Protein 6WCD (pdb70)

Secondary structure (DSSP, 8-state):
-EEEEEE-S-TGGG-S-HHHHHHHH--SEEEEE-----GGG--HHHH--TT-EEEEE--SSSTT---EEEEE-GGG--SEEEESSSSTT-----------TTS-HHHHHHHHTTS-EEEEEEEEE-TTS-EEEEEEEEEE-----TT-THHHHHHHHHHHHHHHHHHHHHHTSSEEEEEEE-S---SGGGBPSP----GGG-HHHHHHHHHB-----SEEEHHHHH-TT-SS---EE-SSTTHHHHT-EE--EEEEEEHHHHHHHEEEEEE-TT--SSSB--EEEEE--EEE--SS--TTSGGG-GGGS-TTT-

GO terms:
  GO:0005634 nucleus (C, EXP)
  GO:0005694 chromosome (C, EXP)
  GO:0008311 double-stranded DNA 3'-5' DNA exonuclease activity (F, EXP)

Solvent-accessible surface area: 14191 Å² total; per-residue (Å²): 26,57,1,0,0,3,3,0,42,2,5,143,60,17,214,69,52,14,84,119,13,0,64,82,2,71,0,25,0,0,0,0,0,27,2,76,5,4,112,94,83,112,15,74,84,2,1,65,10,137,55,27,18,3,0,2,1,19,8,114,58,132,68,29,53,1,0,0,0,1,0,0,62,90,46,1,11,0,68,8,6,4,16,2,0,14,17,66,50,90,131,28,51,15,16,46,76,39,107,32,154,120,12,141,139,136,44,16,88,43,1,5,48,12,0,11,2,0,0,1,38,1,79,0,52,26,75,142,106,125,62,30,30,0,1,0,0,0,0,38,3,1,55,51,43,136,149,97,101,109,43,108,83,26,26,52,65,0,0,60,0,1,25,24,0,0,50,24,7,32,157,116,43,24,8,0,0,1,0,0,5,1,42,11,7,11,118,62,59,3,80,37,126,125,36,84,202,68,30,103,126,62,50,4,25,96,25,0,55,84,0,9,10,98,99,133,5,82,0,6,12,0,11,32,69,58,51,84,109,83,155,93,6,4,0,26,13,65,102,63,117,34,3,61,150,101,44,143,8,27,1,20,2,2,3,1,0,8,77,108,0,0,93,42,4,8,104,42,2,38,23,20,76,123,26,142,38,16,38,10,0,0,6,14,0,64,5,90,1,99,34,57,39,21,163,146,12,8,78,46,2,3,103,84,27,98,50,25,63,32,226,115,75,180

B-factor: mean 27.41, std 16.68, range [8.44, 121.8]

Foldseek 3Di:
DKEKAEAQLAQVLLVDQVQVVVVVVPGFKYKYKLNLAAVVVLCCSSADYPQWWKFKQHAPPDHSTIIMMMTGGQQWQFQAKDAAQAQPPGVRHQDLNADPVVDDPVLRCVLRRGRFWMKGKFWWQFPVRDIFIEIEIRGDAFDADVVDRVRVVSRLVNLVSVLRRQVRSVVVDGKYKYWYFNPDFADCQFADDDADCCNCVDSSNVSVVCCEDDCVHFKHQLQCVAVVRDHLQFFAFDPPDCCLVVSRGGHRTTIIMGPVQSVGWWDHKGWDSVDDRHRGGMIMTDTRIGTDHDPDRGCSTPCNDPSNVDDVVD

Sequence (314 aa):
MKIIVSWNINGIRATRVGLKETLDSSLDADIICLQETKVTRDLLDEPSAIVEGYNSYFSFSRVRSGYSGVATFCKSSSTTPQAAEEGLSGVFCTGSVGCCYGNTEQFLEEELQSSLDQEGRAVLTQHRILNCCEDKEETTLTVINVYCPRADPEKPERKTYKLRFYHLLQTRAEAILQNGGHVIILGDVNTSHRPLDHHCDPTDLTFEENPGRQWLNQFLGDPSGLFYDSFRYFHPTQKNAFTCWCSASGARQTNYGTTRIDYILGNRRELVESEFLDSVIIMPEVEGSDHCPVKAFMMKCQPIAANKCPPLCTKYLPEFAGRQQK

Radius of gyration: 18.47 Å; Cα contacts (8 Å, |Δi|>4): 789; chains: 1; bounding box: 48×47×55 Å

Structure (mmCIF, N/CA/C/O backbone):
data_6WCD
#
_entry.id   6WCD
#
_cell.length_a   56.383
_cell.length_b   73.149
_cell.length_c   98.877
_cell.angle_alpha   90.000
_cell.angle_beta   90.000
_cell.angle_gamma   90.000
#
_symmetry.space_group_name_H-M   'P 21 21 21'
#
loop_
_entity.id
_entity.type
_entity.pdbx_description
1 polymer 'DNA-(apurinic or apyrimidinic site) lyase'
2 non-polymer 'MAGNESIUM ION'
3 non-polymer '2-(N-MORPHOLINO)-ETHANESULFONIC ACID'
4 non-polymer 1,4-BUTANEDIOL
5 non-polymer 1,2-ETHANEDIOL
6 water water
#
loop_
_atom_site.group_PDB
_atom_site.id
_atom_site.type_symbol
_atom_site.label_atom_id
_atom_site.label_alt_id
_atom_site.label_comp_id
_atom_site.label_asym_id
_atom_site.label_entity_id
_atom_site.label_seq_id
_atom_site.pdbx_PDB_ins_code
_atom_site.Cartn_x
_atom_site.Cartn_y
_atom_site.Cartn_z
_atom_site.occupancy
_atom_site.B_iso_or_equiv
_atom_site.auth_seq_id
_atom_site.auth_comp_id
_atom_site.auth_asym_id
_atom_site.auth_atom_id
_atom_site.pdbx_PDB_model_num
ATOM 1 N N . MET A 1 1 ? 26.67100 7.80800 -21.52800 1.000 20.83671 1 MET A N 1
ATOM 2 C CA . MET A 1 1 ? 27.16300 6.37000 -21.31300 1.000 19.55498 1 MET A CA 1
ATOM 3 C C . MET A 1 1 ? 26.08300 5.61500 -20.58500 1.000 19.78921 1 MET A C 1
ATOM 4 O O . MET A 1 1 ? 25.47100 6.14200 -19.66700 1.000 19.28126 1 MET A O 1
ATOM 20 N N . LYS A 1 2 ? 25.81100 4.40500 -21.01100 1.000 13.22001 2 LYS A N 1
ATOM 21 C CA . LYS A 1 2 ? 24.79500 3.57900 -20.38300 1.000 12.16462 2 LYS A CA 1
ATOM 22 C C . LYS A 1 2 ? 25.33400 2.21300 -20.03400 1.000 13.13842 2 LYS A C 1
ATOM 23 O O . LYS A 1 2 ? 26.11300 1.62500 -20.79500 1.000 12.76995 2 LYS A O 1
ATOM 42 N N . ILE A 1 3 ? 24.91300 1.69300 -18.88100 1.000 10.68023 3 ILE A N 1
ATOM 43 C CA A ILE A 1 3 ? 25.36600 0.39000 -18.40500 0.530 9.71169 3 ILE A CA 1
ATOM 44 C CA B ILE A 1 3 ? 25.37600 0.40500 -18.36700 0.470 9.78802 3 ILE A CA 1
ATOM 45 C C . ILE A 1 3 ? 24.18500 -0.40500 -17.87500 1.000 10.63812 3 ILE A C 1
ATOM 46 O O . ILE A 1 3 ? 23.31000 0.11600 -17.18400 1.000 12.62520 3 ILE A O 1
ATOM 77 N N . VAL A 1 4 ? 24.13400 -1.67400 -18.25400 1.000 10.50915 4 VAL A N 1
ATOM 78 C CA . VAL A 1 4 ? 23.05700 -2.57200 -17.89800 1.000 11.17502 4 VAL A CA 1
ATOM 79 C C . VAL A 1 4 ? 23.63900 -3.73100 -17.11300 1.000 11.09607 4 VAL A C 1
ATOM 80 O O . VAL A 1 4 ? 24.74600 -4.20400 -17.41200 1.000 10.93289 4 VAL A O 1
ATOM 93 N N . SER A 1 5 ? 22.88500 -4.19600 -16.14700 1.000 9.91171 5 SER A N 1
ATOM 94 C CA . SER A 1 5 ? 23.17400 -5.43900 -15.41300 1.000 9.98014 5 SER A CA 1
ATOM 95 C C . SER A 1 5 ? 21.95000 -6.34200 -15.50200 1.000 10.73023 5 SER A C 1
ATOM 96 O O . SER A 1 5 ? 20.82200 -5.88200 -15.32700 1.000 11.69088 5 SER A O 1
ATOM 104 N N . TRP A 1 6 ? 22.16600 -7.63200 -15.74800 1.000 10.06700 6 TRP A N 1
ATOM 105 C CA . TRP A 1 6 ? 21.05400 -8.55900 -15.88500 1.000 8.52471 6 TRP A CA 1
ATOM 106 C C . TRP A 1 6 ? 21.45300 -9.97100 -15.52800 1.000 9.12741 6 TRP A C 1
ATOM 107 O O . TRP A 1 6 ? 22.35600 -10.54700 -16.15300 1.000 10.73550 6 TRP A O 1
ATOM 128 N N . ASN A 1 7 ? 20.76500 -10.56600 -14.54600 1.000 10.16964 7 ASN A N 1
ATOM 129 C CA . ASN A 1 7 ? 20.90900 -11.99300 -14.27400 1.000 9.71169 7 ASN A CA 1
ATOM 130 C C . ASN A 1 7 ? 19.99700 -12.66900 -15.27900 1.000 10.61180 7 ASN A C 1
ATOM 131 O O . ASN A 1 7 ? 18.75900 -12.59100 -15.19700 1.000 11.76194 7 ASN A O 1
ATOM 142 N N . ILE A 1 8 ? 20.61600 -13.25900 -16.30500 1.000 10.92236 8 ILE A N 1
ATOM 143 C CA . ILE A 1 8 ? 19.92000 -13.73600 -17.48600 1.000 9.76696 8 ILE A CA 1
ATOM 144 C C . ILE A 1 8 ? 19.47700 -15.18100 -17.36500 1.000 10.10121 8 ILE A C 1
ATOM 145 O O . ILE A 1 8 ? 18.75500 -15.68500 -18.23400 1.000 12.11987 8 ILE A O 1
ATOM 161 N N . ASN A 1 9 ? 19.83200 -15.85200 -16.26300 1.000 11.42242 9 ASN A N 1
ATOM 162 C CA . ASN A 1 9 ? 19.37700 -17.21900 -15.99400 1.000 10.99342 9 ASN A CA 1
ATOM 163 C C . ASN A 1 9 ? 19.68700 -18.16000 -17.15000 1.000 11.64613 9 ASN A C 1
ATOM 164 O O . ASN A 1 9 ? 18.88800 -19.03900 -17.49400 1.000 15.17550 9 ASN A O 1
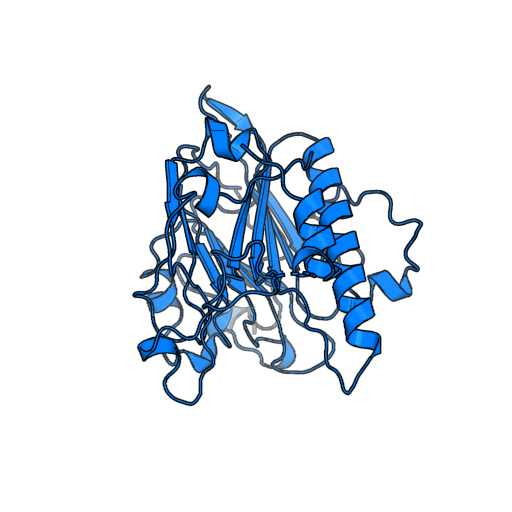ATOM 175 N N . GLY A 1 10 ? 20.88100 -17.97000 -17.71000 1.000 11.78562 10 GLY A N 1
ATOM 176 C CA . GLY A 1 10 ? 21.32600 -18.78400 -18.82400 1.000 13.32528 10 GLY A CA 1
ATOM 177 C C . GLY A 1 10 ? 21.18600 -18.00900 -20.15100 1.000 12.51992 10 GLY A C 1
ATOM 178 O O . GLY A 1 10 ? 20.06600 -17.73600 -20.59600 1.000 13.92272 10 GLY A O 1
ATOM 182 N N . ILE A 1 11 ? 22.29700 -17.69200 -20.80700 1.000 12.31200 11 ILE A N 1
ATOM 183 C CA . ILE A 1 11 ? 22.22900 -17.01000 -22.10300 1.000 11.28030 11 ILE A CA 1
ATOM 184 C C . ILE A 1 11 ? 21.40900 -17.79700 -23.10300 1.000 12.98050 11 ILE A C 1
ATOM 185 O O . ILE A 1 11 ? 20.51800 -17.26700 -23.77200 1.000 14.83862 11 ILE A O 1
ATOM 201 N N . ARG A 1 12 ? 21.70000 -19.07900 -23.25400 1.000 13.99641 12 ARG A N 1
ATOM 202 C CA . ARG A 1 12 ? 20.97400 -19.92900 -24.19800 1.000 15.22288 12 ARG A CA 1
ATOM 203 C C . ARG A 1 12 ? 19.49200 -20.04500 -23.84400 1.000 18.24166 12 ARG A C 1
ATOM 204 O O . ARG A 1 12 ? 18.64400 -20.11600 -24.74200 1.000 17.88109 12 ARG A O 1
ATOM 225 N N . ALA A 1 13 ? 19.16300 -20.07200 -22.54200 1.000 17.63633 13 ALA A N 1
ATOM 226 C CA . ALA A 1 13 ? 17.79500 -20.31500 -22.09200 1.000 17.23628 13 ALA A CA 1
ATOM 227 C C . ALA A 1 13 ? 16.83100 -19.16900 -22.43600 1.000 16.83360 13 ALA A C 1
ATOM 228 O O . ALA A 1 13 ? 15.61000 -19.37400 -22.38700 1.000 18.98649 13 ALA A O 1
ATOM 235 N N . THR A 1 14 ? 17.32900 -18.00400 -22.80000 1.000 15.75452 14 THR A N 1
ATOM 236 C CA . THR A 1 14 ? 16.43400 -16.94500 -23.25700 1.000 17.10205 14 THR A CA 1
ATOM 237 C C . THR A 1 14 ? 15.74900 -17.28000 -24.57300 1.000 18.64697 14 THR A C 1
ATOM 238 O O . THR A 1 14 ? 14.69400 -16.71700 -24.87200 1.000 20.37876 14 THR A O 1
ATOM 249 N N . ARG A 1 15 ? 16.31100 -18.21500 -25.36200 1.000 16.79412 15 ARG A N 1
ATOM 250 C CA . ARG A 1 15 ? 15.77300 -18.63400 -26.64600 1.000 18.89700 15 ARG A CA 1
ATOM 251 C C . ARG A 1 15 ? 15.64200 -17.47900 -27.63400 1.000 17.52579 15 ARG A C 1
ATOM 252 O O . ARG A 1 15 ? 14.77200 -17.49500 -28.52000 1.000 21.11043 15 ARG A O 1
ATOM 273 N N . VAL A 1 16 ? 16.52200 -16.50100 -27.49800 1.000 18.73646 16 VAL A N 1
ATOM 274 C CA . VAL A 1 16 ? 16.67400 -15.41000 -28.45700 1.000 18.67592 16 VAL A CA 1
ATOM 275 C C . VAL A 1 16 ? 18.16000 -15.31300 -28.79200 1.000 18.09691 16 VAL A C 1
ATOM 276 O O . VAL A 1 16 ? 19.00200 -15.50800 -27.90800 1.000 19.97608 16 VAL A O 1
ATOM 289 N N . GLY A 1 17 ? 18.46900 -14.99200 -30.04400 1.000 18.62065 17 GLY A N 1
ATOM 290 C CA . GLY A 1 17 ? 19.85700 -14.75200 -30.39000 1.000 16.35722 17 GLY A CA 1
ATOM 291 C C . GLY A 1 17 ? 20.44800 -13.64300 -29.53300 1.000 18.56012 17 GLY A C 1
ATOM 292 O O . GLY A 1 17 ? 19.80500 -12.62900 -29.26000 1.000 17.40998 17 GLY A O 1
ATOM 296 N N . LEU A 1 18 ? 21.70100 -13.83500 -29.10300 1.000 16.66779 18 LEU A N 1
ATOM 297 C CA . LEU A 1 18 ? 22.27300 -12.89800 -28.16300 1.000 13.25159 18 LEU A CA 1
ATOM 298 C C . LEU A 1 18 ? 22.51900 -11.52200 -28.78600 1.000 15.02549 18 LEU A C 1
ATOM 299 O O . LEU A 1 18 ? 22.31000 -10.50900 -28.08900 1.000 15.91243 18 LEU A O 1
ATOM 315 N N . LYS A 1 19 ? 22.86700 -11.41700 -30.07400 1.000 16.39407 19 LYS A N 1
ATOM 316 C CA . LYS A 1 19 ? 23.03200 -10.09900 -30.65500 1.000 16.94940 19 LYS A CA 1
ATOM 317 C C . LYS A 1 19 ? 21.75500 -9.28400 -30.54600 1.000 17.84424 19 LYS A C 1
ATOM 318 O O . LYS A 1 19 ? 21.77800 -8.11000 -30.15800 1.000 16.89150 19 LYS A O 1
ATOM 337 N N . GLU A 1 20 ? 20.61500 -9.90300 -30.88200 1.000 17.29681 20 GLU A N 1
ATOM 338 C CA . GLU A 1 20 ? 19.33400 -9.21000 -30.80700 1.000 16.88097 20 GLU A CA 1
ATOM 339 C C . GLU A 1 20 ? 19.08000 -8.74900 -29.37300 1.000 15.01233 20 GLU A C 1
ATOM 340 O O . GLU A 1 20 ? 18.68700 -7.59600 -29.13900 1.000 17.19417 20 GLU A O 1
ATOM 352 N N . THR A 1 21 ? 19.27600 -9.65400 -28.39200 1.000 14.79125 21 THR A N 1
ATOM 353 C CA . THR A 1 21 ? 19.06100 -9.28700 -26.99600 1.000 14.46752 21 THR A CA 1
ATOM 354 C C . THR A 1 21 ? 19.94900 -8.13500 -26.57400 1.000 12.81469 21 THR A C 1
ATOM 355 O O . THR A 1 21 ? 19.45100 -7.14500 -26.01200 1.000 16.01508 21 THR A O 1
ATOM 366 N N . LEU A 1 22 ? 21.25500 -8.21700 -26.83600 1.000 13.24369 22 LEU A N 1
ATOM 367 C CA . LEU A 1 22 ? 22.14200 -7.15400 -26.37500 1.000 13.12526 22 LEU A CA 1
ATOM 368 C C . LEU A 1 22 ? 21.81100 -5.83000 -27.04900 1.000 14.43331 22 LEU A C 1
ATOM 369 O O . LEU A 1 22 ? 21.73300 -4.79200 -26.38300 1.000 14.47805 22 LEU A O 1
ATOM 385 N N . ASP A 1 23 ? 21.60800 -5.83600 -28.37400 1.000 14.78598 23 ASP A N 1
ATOM 386 C CA . ASP A 1 23 ? 21.26800 -4.58000 -29.05100 1.000 14.92547 23 ASP A CA 1
ATOM 387 C C . ASP A 1 23 ? 20.01900 -3.95200 -28.44900 1.000 17.45209 23 ASP A C 1
ATOM 388 O O . ASP A 1 23 ? 19.92600 -2.72400 -28.33600 1.000 17.61790 23 ASP A O 1
ATOM 397 N N . SER A 1 24 ? 19.02300 -4.77800 -28.07900 1.000 15.83874 24 SER A N 1
ATOM 398 C CA A SER A 1 24 ? 17.75400 -4.28000 -27.57000 0.680 15.13076 24 SER A CA 1
ATOM 399 C CA B SER A 1 24 ? 17.76300 -4.24500 -27.58800 0.320 18.12323 24 SER A CA 1
ATOM 400 C C . SER A 1 24 ? 17.91100 -3.58200 -26.22700 1.000 17.96794 24 SER A C 1
ATOM 401 O O . SER A 1 24 ? 17.08400 -2.73800 -25.87000 1.000 19.05755 24 SER A O 1
ATOM 416 N N . LEU A 1 25 ? 18.93000 -3.94600 -25.46900 1.000 14.97285 25 LEU A N 1
ATOM 417 C CA . LEU A 1 25 ? 19.17000 -3.35500 -24.16200 1.000 14.96495 25 LEU A CA 1
ATOM 418 C C . LEU A 1 25 ? 19.77800 -1.96900 -24.27600 1.000 18.27851 25 LEU A C 1
ATOM 419 O O . LEU A 1 25 ? 19.75900 -1.19600 -23.29500 1.000 17.11258 25 LEU A O 1
ATOM 435 N N . ASP A 1 26 ? 20.33200 -1.62300 -25.44200 1.000 16.96256 26 ASP A N 1
ATOM 436 C CA . ASP A 1 26 ? 20.78000 -0.26700 -25.80900 1.000 18.24429 26 ASP A CA 1
ATOM 437 C C . ASP A 1 26 ? 21.71300 0.32900 -24.74500 1.000 16.73359 26 ASP A C 1
ATOM 438 O O . ASP A 1 26 ? 21.39900 1.34800 -24.11300 1.000 17.85477 26 ASP A O 1
ATOM 447 N N . ALA A 1 27 ? 22.89500 -0.28100 -24.60300 1.000 13.94904 27 ALA A N 1
ATOM 448 C CA . ALA A 1 27 ? 23.86100 0.16800 -23.62500 1.000 13.25422 27 ALA A CA 1
ATOM 449 C C . ALA A 1 27 ? 25.29200 -0.07300 -24.09700 1.000 13.56215 27 ALA A C 1
ATOM 450 O O . ALA A 1 27 ? 25.55100 -0.94400 -24.93400 1.000 16.90466 27 ALA A O 1
ATOM 457 N N . ASP A 1 28 ? 26.21500 0.68700 -23.54000 1.000 12.53571 28 ASP A N 1
ATOM 458 C CA . ASP A 1 28 ? 27.60600 0.61800 -23.96500 1.000 14.46226 28 ASP A CA 1
ATOM 459 C C . ASP A 1 28 ? 28.38300 -0.47200 -23.25600 1.000 12.48308 28 ASP A C 1
ATOM 460 O O . ASP A 1 28 ? 29.39000 -0.98100 -23.79200 1.000 13.44898 28 ASP A O 1
ATOM 469 N N . ILE A 1 29 ? 27.97300 -0.82400 -22.06100 1.000 10.88552 29 ILE A N 1
ATOM 470 C CA . ILE A 1 29 ? 28.51200 -1.92700 -21.27000 1.000 10.28018 29 ILE A CA 1
ATOM 471 C C . ILE A 1 29 ? 27.31600 -2.73100 -20.78300 1.000 11.30399 29 ILE A C 1
ATOM 472 O O . ILE A 1 29 ? 26.40900 -2.15600 -20.14700 1.000 11.30399 29 ILE A O 1
ATOM 488 N N . ILE A 1 30 ? 27.31100 -4.02500 -21.06900 1.000 10.71971 30 ILE A N 1
ATOM 489 C CA . ILE A 1 30 ? 26.23200 -4.90600 -20.63200 1.000 9.96962 30 ILE A CA 1
ATOM 490 C C . ILE A 1 30 ? 26.85200 -6.02600 -19.82500 1.000 9.58536 30 ILE A C 1
ATOM 491 O O . ILE A 1 30 ? 27.66100 -6.81200 -20.35100 1.000 11.25135 30 ILE A O 1
ATOM 507 N N . CYS A 1 31 ? 26.43000 -6.14300 -18.57800 1.000 9.99330 31 CYS A N 1
ATOM 508 C CA . CYS A 1 31 ? 26.94800 -7.10200 -17.63100 1.000 9.16162 31 CYS A CA 1
ATOM 509 C C . CYS A 1 31 ? 25.87900 -8.15600 -17.36800 1.000 10.28808 31 CYS A C 1
ATOM 510 O O . CYS A 1 31 ? 24.78900 -7.83700 -16.85700 1.000 11.92775 31 CYS A O 1
ATOM 518 N N . LEU A 1 32 ? 26.18700 -9.37500 -17.70600 1.000 9.19321 32 LEU A N 1
ATOM 519 C CA . LEU A 1 32 ? 25.29300 -10.51800 -17.51500 1.000 8.95634 32 LEU A CA 1
ATOM 520 C C . LEU A 1 32 ? 25.79700 -11.38400 -16.39000 1.000 10.98290 32 LEU A C 1
ATOM 521 O O . LEU A 1 32 ? 27.00700 -11.65600 -16.27600 1.000 11.27240 32 LEU A O 1
ATOM 537 N N . GLN A 1 33 ? 24.85700 -11.84700 -15.57200 1.000 9.36954 33 GLN A N 1
ATOM 538 C CA . GLN A 1 33 ? 25.15500 -12.85200 -14.55700 1.000 10.43283 33 GLN A CA 1
ATOM 539 C C . GLN A 1 33 ? 24.40100 -14.15100 -14.80900 1.000 9.62221 33 GLN A C 1
ATOM 540 O O . GLN A 1 33 ? 23.33400 -14.18800 -15.40200 1.000 10.89341 33 GLN A O 1
ATOM 554 N N . GLU A 1 34 ? 25.00500 -15.22800 -14.31400 1.000 9.59589 34 GLU A N 1
ATOM 555 C CA . GLU A 1 34 ? 24.54400 -16.60000 -14.52100 1.000 10.15385 34 GLU A CA 1
ATOM 556 C C . GLU A 1 34 ? 24.37900 -16.83400 -16.02700 1.000 10.84341 34 GLU A C 1
ATOM 557 O O . GLU A 1 34 ? 23.31000 -17.17500 -16.54400 1.000 12.43570 34 GLU A O 1
ATOM 569 N N . THR A 1 35 ? 25.50400 -16.70900 -16.72800 1.000 10.52231 35 THR A N 1
ATOM 570 C CA . THR A 1 35 ? 25.53900 -17.00100 -18.16000 1.000 10.04857 35 THR A CA 1
ATOM 571 C C . THR A 1 35 ? 25.26600 -18.47200 -18.43600 1.000 10.34335 35 THR A C 1
ATOM 572 O O . THR A 1 35 ? 24.73100 -18.80600 -19.50500 1.000 12.07776 35 THR A O 1
ATOM 583 N N . LYS A 1 36 ? 25.60800 -19.37200 -17.49700 1.000 10.24070 36 LYS A N 1
ATOM 584 C CA . LYS A 1 36 ? 25.59700 -20.82600 -17.66500 1.000 12.06197 36 LYS A CA 1
ATOM 585 C C . LYS A 1 36 ? 26.49300 -21.26600 -18.80000 1.000 11.77773 36 LYS A C 1
ATOM 586 O O . LYS A 1 36 ? 26.36600 -22.36900 -19.29700 1.000 14.21223 36 LYS A O 1
ATOM 605 N N . VAL A 1 37 ? 27.46800 -20.44400 -19.14200 1.000 11.52770 37 VAL A N 1
ATOM 606 C CA . VAL A 1 37 ? 28.48500 -20.80200 -20.11800 1.000 12.26989 37 VAL A CA 1
ATOM 607 C C . VAL A 1 37 ? 29.75700 -21.23200 -19.40200 1.000 14.02537 37 VAL A C 1
ATOM 608 O O . VAL A 1 37 ? 30.34400 -20.44600 -18.64900 1.000 14.05958 37 VAL A O 1
ATOM 621 N N . THR A 1 38 ? 30.20800 -22.44600 -19.66000 1.000 13.58584 38 THR A N 1
ATOM 622 C CA . THR A 1 38 ? 31.50400 -22.91400 -19.23800 1.000 12.85417 38 THR A CA 1
ATOM 623 C C . THR A 1 38 ? 32.33500 -23.23900 -20.46200 1.000 15.33605 38 THR A C 1
ATOM 624 O O . THR A 1 38 ? 31.80200 -23.44700 -21.57200 1.000 15.53344 38 THR A O 1
ATOM 635 N N . ARG A 1 39 ? 33.66700 -23.34100 -20.28000 1.000 14.29645 39 ARG A N 1
ATOM 636 C CA . ARG A 1 39 ? 34.52200 -23.40000 -21.46200 1.000 17.40472 39 ARG A CA 1
ATOM 637 C C . ARG A 1 39 ? 34.37300 -24.71400 -22.20600 1.000 17.20733 39 ARG A C 1
ATOM 638 O O . ARG A 1 39 ? 34.61500 -24.76500 -23.43100 1.000 21.38414 39 ARG A O 1
ATOM 659 N N . ASP A 1 40 ? 34.03900 -25.81200 -21.51000 1.000 16.00718 40 ASP A N 1
ATOM 660 C CA . ASP A 1 40 ? 33.86100 -27.10500 -22.14100 1.000 20.70775 40 ASP A CA 1
ATOM 661 C C . ASP A 1 40 ? 32.75900 -27.11600 -23.19500 1.000 17.78108 40 ASP A C 1
ATOM 662 O O . ASP A 1 40 ? 32.79900 -27.97200 -24.08700 1.000 20.07346 40 ASP A O 1
ATOM 671 N N . LEU A 1 41 ? 31.81500 -26.15800 -23.12000 1.000 17.12311 41 LEU A N 1
ATOM 672 C CA . LEU A 1 41 ? 30.68000 -26.16400 -24.03900 1.000 16.74148 41 LEU A CA 1
ATOM 673 C C . LEU A 1 41 ? 31.02700 -25.62500 -25.43100 1.000 18.17323 41 LEU A C 1
ATOM 674 O O . LEU A 1 41 ? 30.25100 -25.87800 -26.35900 1.000 19.04965 41 LEU A O 1
ATOM 690 N N . LEU A 1 42 ? 32.16100 -24.95000 -25.59500 1.000 17.31523 42 LEU A N 1
ATOM 691 C CA . LEU A 1 42 ? 32.56200 -24.37500 -26.90500 1.000 17.04678 42 LEU A CA 1
ATOM 692 C C . LEU A 1 42 ? 31.46700 -23.48800 -27.51400 1.000 16.58357 42 LEU A C 1
ATOM 693 O O . LEU A 1 42 ? 31.26800 -23.47500 -28.74300 1.000 17.80213 42 LEU A O 1
ATOM 709 N N . ASP A 1 43 ? 30.80800 -22.71700 -26.66900 1.000 16.39670 43 ASP A N 1
ATOM 710 C CA . ASP A 1 43 ? 29.61900 -21.94000 -27.07000 1.000 15.09918 43 ASP A CA 1
ATOM 711 C C . ASP A 1 43 ? 30.02500 -20.58800 -27.62400 1.000 15.06496 43 ASP A C 1
ATOM 712 O O . ASP A 1 43 ? 29.82300 -19.53500 -27.02100 1.000 15.56502 43 ASP A O 1
ATOM 721 N N . GLU A 1 44 ? 30.56400 -20.63800 -28.84000 1.000 15.58871 44 GLU A N 1
ATOM 722 C CA . GLU A 1 44 ? 31.03200 -19.43100 -29.50300 1.000 15.63345 44 GLU A CA 1
ATOM 723 C C . GLU A 1 44 ? 29.90800 -18.44100 -29.70200 1.000 17.70475 44 GLU A C 1
ATOM 724 O O . GLU A 1 44 ? 30.13100 -17.23600 -29.48800 1.000 16.15720 44 GLU A O 1
ATOM 736 N N . PRO A 1 45 ? 28.69600 -18.84500 -30.06500 1.000 15.17550 45 PRO A N 1
ATOM 737 C CA . PRO A 1 45 ? 27.64300 -17.82200 -30.27400 1.000 16.18352 45 PRO A CA 1
ATOM 738 C C . PRO A 1 45 ? 27.27300 -17.07000 -29.02300 1.000 19.80764 45 PRO A C 1
ATOM 739 O O . PRO A 1 45 ? 26.78700 -15.94700 -29.13500 1.000 19.77606 45 PRO A O 1
ATOM 750 N N . SER A 1 46 ? 27.42300 -17.65100 -27.83500 1.000 15.21761 46 SER A N 1
ATOM 751 C CA . SER A 1 46 ? 27.10100 -16.95700 -26.60600 1.000 13.42266 46 SER A CA 1
ATOM 752 C C . SER A 1 46 ? 28.24200 -16.07500 -26.16000 1.000 17.34682 46 SER A C 1
ATOM 753 O O . SER A 1 46 ? 28.01300 -15.18300 -25.34000 1.000 17.39945 46 SER A O 1
ATOM 761 N N . ALA A 1 47 ? 29.44300 -16.30500 -26.62400 1.000 15.35184 47 ALA A N 1
ATOM 762 C CA . ALA A 1 47 ? 30.61600 -15.56900 -26.15200 1.000 17.93110 47 ALA A CA 1
ATOM 763 C C . ALA A 1 47 ? 31.03300 -14.46200 -27.09200 1.000 21.44994 47 ALA A C 1
ATOM 764 O O . ALA A 1 47 ? 31.47900 -13.40800 -26.61700 1.000 27.15326 47 ALA A O 1
ATOM 771 N N . ILE A 1 48 ? 30.92600 -14.64800 -28.39600 1.000 16.88887 48 ILE A N 1
ATOM 772 C CA . ILE A 1 48 ? 31.42000 -13.70300 -29.38900 1.000 18.46537 48 ILE A CA 1
ATOM 773 C C . ILE A 1 48 ? 30.21900 -13.17300 -30.14700 1.000 20.67353 48 ILE A C 1
ATOM 774 O O . ILE A 1 48 ? 29.52700 -13.92200 -30.86000 1.000 20.64721 48 ILE A O 1
ATOM 790 N N . VAL A 1 49 ? 29.93000 -11.87800 -29.97400 1.000 18.35746 49 VAL A N 1
ATOM 791 C CA . VAL A 1 49 ? 28.78600 -11.25700 -30.60300 1.000 16.61515 49 VAL A CA 1
ATOM 792 C C . VAL A 1 49 ? 29.25900 -10.08100 -31.44700 1.000 17.15469 49 VAL A C 1
ATOM 793 O O . VAL A 1 49 ? 30.01200 -9.22200 -30.94700 1.000 17.23365 49 VAL A O 1
ATOM 806 N N . GLU A 1 50 ? 28.77200 -10.01400 -32.66200 1.000 17.41788 50 GLU A N 1
ATOM 807 C CA . GLU A 1 50 ? 29.11300 -8.91500 -33.57500 1.000 20.26559 50 GLU A CA 1
ATOM 808 C C . GLU A 1 50 ? 28.78900 -7.57400 -32.92800 1.000 20.39718 50 GLU A C 1
ATOM 809 O O . GLU A 1 50 ? 27.68100 -7.37100 -32.42800 1.000 18.56802 50 GLU A O 1
ATOM 821 N N . GLY A 1 51 ? 29.75100 -6.64100 -32.98100 1.000 18.57591 51 GLY A N 1
ATOM 822 C CA . GLY A 1 51 ? 29.57200 -5.34700 -32.37800 1.000 16.70200 51 GLY A CA 1
ATOM 823 C C . GLY A 1 51 ? 30.01500 -5.21200 -30.93100 1.000 15.94928 51 GLY A C 1
ATOM 824 O O . GLY A 1 51 ? 29.91800 -4.11300 -30.36000 1.000 18.05480 51 GLY A O 1
ATOM 828 N N . TYR A 1 52 ? 30.47800 -6.28000 -30.30500 1.000 15.40974 52 TYR A N 1
ATOM 829 C CA . TYR A 1 52 ? 30.89600 -6.22900 -28.92700 1.000 13.57794 52 TYR A CA 1
ATOM 830 C C . TYR A 1 52 ? 32.21400 -6.95400 -28.75600 1.000 13.49899 52 TYR A C 1
ATOM 831 O O . TYR A 1 52 ? 32.54300 -7.87400 -29.52300 1.000 16.31248 52 TYR A O 1
ATOM 849 N N . ASN A 1 53 ? 32.97700 -6.53400 -27.74600 1.000 13.51215 53 ASN A N 1
ATOM 850 C CA . ASN A 1 53 ? 34.11000 -7.29700 -27.24900 1.000 12.76469 53 ASN A CA 1
ATOM 851 C C . ASN A 1 53 ? 33.75700 -7.72000 -25.83900 1.000 14.09116 53 ASN A C 1
ATOM 852 O O . ASN A 1 53 ? 33.24700 -6.90800 -25.04900 1.000 13.93062 53 ASN A O 1
ATOM 863 N N . SER A 1 54 ? 33.95400 -8.99700 -25.52600 1.000 12.49360 54 SER A N 1
ATOM 864 C CA . SER A 1 54 ? 33.42100 -9.53200 -24.28200 1.000 11.54086 54 SER A CA 1
ATOM 865 C C . SER A 1 54 ? 34.46300 -10.22500 -23.43700 1.000 11.56981 54 SER A C 1
ATOM 866 O O . SER A 1 54 ? 35.47400 -10.70700 -23.92700 1.000 13.27001 54 SER A O 1
ATOM 874 N N . TYR A 1 55 ? 34.13500 -10.30000 -22.14700 1.000 11.32241 55 TYR A N 1
ATOM 875 C CA . TYR A 1 55 ? 35.01900 -10.74500 -21.05900 1.000 10.05121 55 TYR A CA 1
ATOM 876 C C . TYR A 1 55 ? 34.20300 -11.62500 -20.13700 1.000 10.83025 55 TYR A C 1
ATOM 877 O O . TYR A 1 55 ? 33.28400 -11.15400 -19.48200 1.000 11.59876 55 TYR A O 1
ATOM 895 N N . PHE A 1 56 ? 34.55500 -12.89500 -20.08700 1.000 12.72258 56 PHE A N 1
ATOM 896 C CA . PHE A 1 56 ? 33.80300 -13.90200 -19.33000 1.000 11.91985 56 PHE A CA 1
ATOM 897 C C . PHE A 1 56 ? 34.63500 -14.37800 -18.16100 1.000 12.45149 56 PHE A C 1
ATOM 898 O O . PHE A 1 56 ? 35.87100 -14.50900 -18.27100 1.000 15.67293 56 PHE A O 1
ATOM 915 N N . SER A 1 57 ? 33.96200 -14.75300 -17.10000 1.000 11.05922 57 SER A N 1
ATOM 916 C CA . SER A 1 57 ? 34.53400 -15.64600 -16.10400 1.000 11.66982 57 SER A CA 1
ATOM 917 C C . SER A 1 57 ? 33.72900 -16.92200 -16.15600 1.000 12.86207 57 SER A C 1
ATOM 918 O O . SER A 1 57 ? 32.51800 -16.90600 -16.02200 1.000 13.77797 57 SER A O 1
ATOM 926 N N . PHE A 1 58 ? 34.41700 -18.01300 -16.41200 1.000 17.09942 58 PHE A N 1
ATOM 927 C CA . PHE A 1 58 ? 33.82300 -19.33200 -16.52300 1.000 15.85716 58 PHE A CA 1
ATOM 928 C C . PHE A 1 58 ? 34.00700 -20.13100 -15.24300 1.000 17.62317 58 PHE A C 1
ATOM 929 O O . PHE A 1 58 ? 35.11900 -20.19400 -14.70300 1.000 17.56263 58 PHE A O 1
ATOM 946 N N . SER A 1 59 ? 32.94900 -20.79100 -14.80500 1.000 13.39108 59 SER A N 1
ATOM 947 C CA . SER A 1 59 ? 33.07900 -21.67400 -13.66400 1.000 14.91495 59 SER A CA 1
ATOM 948 C C . SER A 1 59 ? 34.04400 -22.79900 -13.98800 1.000 19.30231 59 SER A C 1
ATOM 949 O O . SER A 1 59 ? 34.02500 -23.36800 -15.08100 1.000 18.20745 59 SER A O 1
ATOM 957 N N . ARG A 1 60 ? 34.83700 -23.20300 -13.00500 1.000 17.25470 60 ARG A N 1
ATOM 958 C CA . ARG A 1 60 ? 35.74400 -24.29600 -13.20200 1.000 19.82080 60 ARG A CA 1
ATOM 959 C C . ARG A 1 60 ? 35.28400 -25.51700 -12.42400 1.000 21.71050 60 ARG A C 1
ATOM 960 O O . ARG A 1 60 ? 35.97400 -26.52300 -12.44200 1.000 25.25040 60 ARG A O 1
ATOM 981 N N . VAL A 1 61 ? 34.10800 -25.48100 -11.79500 1.000 17.93636 61 VAL A N 1
ATOM 982 C CA . VAL A 1 61 ? 33.72500 -26.59100 -10.90600 1.000 22.05001 61 VAL A CA 1
ATOM 983 C C . VAL A 1 61 ? 32.56200 -27.44500 -11.37200 1.000 36.09907 61 VAL A C 1
ATOM 984 O O . VAL A 1 61 ? 32.25500 -28.45800 -10.71400 1.000 32.33019 61 VAL A O 1
ATOM 997 N N . ARG A 1 62 ? 31.82800 -27.01300 -12.39100 1.000 24.36082 62 ARG A N 1
ATOM 998 C CA . ARG A 1 62 ? 30.63800 -27.70800 -12.83700 1.000 19.11019 62 ARG A CA 1
ATOM 999 C C . ARG A 1 62 ? 30.27300 -27.14500 -14.20300 1.000 19.01544 62 ARG A C 1
ATOM 1000 O O . ARG A 1 62 ? 30.29000 -25.93700 -14.38800 1.000 21.98158 62 ARG A O 1
ATOM 1021 N N . SER A 1 63 ? 29.92500 -28.00100 -15.14500 1.000 19.94450 63 SER A N 1
ATOM 1022 C CA . SER A 1 63 ? 29.52000 -27.54700 -16.48800 1.000 20.01819 63 SER A CA 1
ATOM 1023 C C . SER A 1 63 ? 28.15600 -26.86100 -16.47300 1.000 17.84424 63 SER A C 1
ATOM 1024 O O . SER A 1 63 ? 27.20900 -27.27300 -15.78600 1.000 21.42625 63 SER A O 1
ATOM 1032 N N . GLY A 1 64 ? 28.05800 -25.78000 -17.23700 1.000 16.28090 64 GLY A N 1
ATOM 1033 C CA . GLY A 1 64 ? 26.77800 -25.09900 -17.36900 1.000 19.02860 64 GLY A CA 1
ATOM 1034 C C . GLY A 1 64 ? 26.30200 -24.38100 -16.15000 1.000 17.34155 64 GLY A C 1
ATOM 1035 O O . GLY A 1 64 ? 25.09500 -24.18000 -15.99000 1.000 21.78682 64 GLY A O 1
ATOM 1039 N N . TYR A 1 65 ? 27.21300 -23.99700 -15.28000 1.000 17.38103 65 TYR A N 1
ATOM 1040 C CA . TYR A 1 65 ? 26.91100 -23.44800 -13.97200 1.000 15.20182 65 TYR A CA 1
ATOM 1041 C C . TYR A 1 65 ? 27.47100 -22.04900 -13.81500 1.000 13.08578 65 TYR A C 1
ATOM 1042 O O . TYR A 1 65 ? 28.59900 -21.79100 -14.23100 1.000 13.60426 65 TYR A O 1
ATOM 1060 N N . SER A 1 66 ? 26.67900 -21.18000 -13.19000 1.000 12.65152 66 SER A N 1
ATOM 1061 C CA . SER A 1 66 ? 27.14300 -19.83600 -12.77800 1.000 12.27779 66 SER A CA 1
ATOM 1062 C C . SER A 1 66 ? 27.65500 -19.09700 -14.01100 1.000 12.01197 66 SER A C 1
ATOM 1063 O O . SER A 1 66 ? 27.07200 -19.24700 -15.09800 1.000 13.44372 66 SER A O 1
ATOM 1071 N N . GLY A 1 67 ? 28.69700 -18.31800 -13.87500 1.000 11.23556 67 GLY A N 1
ATOM 1072 C CA . GLY A 1 67 ? 29.26200 -17.57100 -14.96600 1.000 12.11198 67 GLY A CA 1
ATOM 1073 C C . GLY A 1 67 ? 28.80900 -16.14400 -15.05000 1.000 10.06963 67 GLY A C 1
ATOM 1074 O O . GLY A 1 67 ? 27.63200 -15.81500 -14.84600 1.000 10.83551 67 GLY A O 1
ATOM 1078 N N . VAL A 1 68 ? 29.73600 -15.25400 -15.37500 1.000 10.32229 68 VAL A N 1
ATOM 1079 C CA . VAL A 1 68 ? 29.43800 -13.83900 -15.58700 1.000 9.20637 68 VAL A CA 1
ATOM 1080 C C . VAL A 1 68 ? 30.16700 -13.39100 -16.84200 1.000 10.09332 68 VAL A C 1
ATOM 1081 O O . VAL A 1 68 ? 31.17500 -13.97200 -17.26300 1.000 11.26188 68 VAL A O 1
ATOM 1094 N N . ALA A 1 69 ? 29.60500 -12.35600 -17.50000 1.000 9.24848 69 ALA A N 1
ATOM 1095 C CA . ALA A 1 69 ? 30.18100 -11.84300 -18.73500 1.000 8.99582 69 ALA A CA 1
ATOM 1096 C C . ALA A 1 69 ? 29.90700 -10.36200 -18.79900 1.000 8.44312 69 ALA A C 1
ATOM 1097 O O . ALA A 1 69 ? 28.82100 -9.89500 -18.49600 1.000 10.53284 69 ALA A O 1
ATOM 1104 N N . THR A 1 70 ? 30.90000 -9.60200 -19.28000 1.000 9.49324 70 THR A N 1
ATOM 1105 C CA . THR A 1 70 ? 30.74800 -8.19000 -19.59400 1.000 10.16701 70 THR A CA 1
ATOM 1106 C C . THR A 1 70 ? 30.99100 -7.98100 -21.06600 1.000 10.64075 70 THR A C 1
ATOM 1107 O O . THR A 1 70 ? 32.04400 -8.39000 -21.59900 1.000 11.56718 70 THR A O 1
ATOM 1118 N N . PHE A 1 71 ? 29.99700 -7.40600 -21.72900 1.000 10.30650 71 PHE A N 1
ATOM 1119 C CA . PHE A 1 71 ? 30.02100 -7.10100 -23.14700 1.000 11.50664 71 PHE A CA 1
ATOM 1120 C C . PHE A 1 71 ? 30.18900 -5.59800 -23.30900 1.000 12.98314 71 PHE A C 1
ATOM 1121 O O . PHE A 1 71 ? 29.41900 -4.82500 -22.75700 1.000 12.25673 71 PHE A O 1
ATOM 1138 N N . CYS A 1 72 ? 31.16400 -5.20800 -24.10800 1.000 11.69614 72 CYS A N 1
ATOM 1139 C CA . CYS A 1 72 ? 31.47600 -3.80800 -24.35000 1.000 11.49875 72 CYS A CA 1
ATOM 1140 C C . CYS A 1 72 ? 31.32100 -3.45900 -25.82700 1.000 13.44898 72 CYS A C 1
ATOM 1141 O O . CYS A 1 72 ? 31.76800 -4.19900 -26.69000 1.000 13.59637 72 CYS A O 1
ATOM 1149 N N . LYS A 1 73 ? 30.69500 -2.30900 -26.13800 1.000 13.74112 73 LYS A N 1
ATOM 1150 C CA . LYS A 1 73 ? 30.76900 -1.78700 -27.47600 1.000 13.75954 73 LYS A CA 1
ATOM 1151 C C . LYS A 1 73 ? 32.18100 -1.26400 -27.77100 1.000 18.21008 73 LYS A C 1
ATOM 1152 O O . LYS A 1 73 ? 33.01300 -1.12900 -26.88000 1.000 17.32576 73 LYS A O 1
ATOM 1171 N N . SER A 1 74 ? 32.45300 -0.99200 -29.04300 1.000 18.19429 74 SER A N 1
ATOM 1172 C CA A SER A 1 74 ? 33.75700 -0.44000 -29.43600 0.510 20.14452 74 SER A CA 1
ATOM 1173 C CA B SER A 1 74 ? 33.77700 -0.47100 -29.39300 0.490 19.67078 74 SER A CA 1
ATOM 1174 C C . SER A 1 74 ? 34.08800 0.82400 -28.67400 1.000 20.56826 74 SER A C 1
ATOM 1175 O O . SER A 1 74 ? 35.26800 1.08500 -28.39500 1.000 25.98733 74 SER A O 1
ATOM 1190 N N . SER A 1 75 ? 33.06700 1.60600 -28.30400 1.000 19.51550 75 SER A N 1
ATOM 1191 C CA . SER A 1 75 ? 33.22500 2.86000 -27.55700 1.000 22.95012 75 SER A CA 1
ATOM 1192 C C . SER A 1 75 ? 33.82500 2.65900 -26.17300 1.000 19.64446 75 SER A C 1
ATOM 1193 O O . SER A 1 75 ? 34.43500 3.61100 -25.62300 1.000 20.88408 75 SER A O 1
ATOM 1201 N N . THR A 1 76 ? 33.70800 1.46800 -25.59400 1.000 16.49935 76 THR A N 1
ATOM 1202 C CA . THR A 1 76 ? 34.09500 1.23300 -24.22000 1.000 14.75440 76 THR A CA 1
ATOM 1203 C C . THR A 1 76 ? 35.10900 0.12900 -24.05500 1.000 16.95730 76 THR A C 1
ATOM 1204 O O . THR A 1 76 ? 35.21900 -0.42200 -22.96400 1.000 16.85202 76 THR A O 1
ATOM 1215 N N . THR A 1 77 ? 35.82300 -0.23200 -25.12200 1.000 15.52818 77 THR A N 1
ATOM 1216 C CA . THR A 1 77 ? 36.82400 -1.28100 -25.00800 1.000 13.32002 77 THR A CA 1
ATOM 1217 C C . THR A 1 77 ? 37.69900 -0.99300 -23.79900 1.000 13.45951 77 THR A C 1
ATOM 1218 O O . THR A 1 77 ? 38.29200 0.08300 -23.72300 1.000 15.16498 77 THR A O 1
ATOM 1229 N N . PRO A 1 78 ? 37.84000 -1.92400 -22.86900 1.000 13.48056 78 PRO A N 1
ATOM 1230 C CA . PRO A 1 78 ? 38.56200 -1.66600 -21.63500 1.000 13.29107 78 PRO A CA 1
ATOM 1231 C C . PRO A 1 78 ? 40.06600 -1.67800 -21.80000 1.000 14.56227 78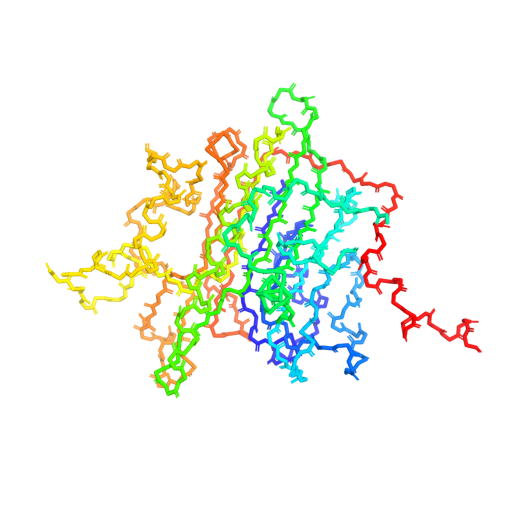 PRO A C 1
ATOM 1232 O O . PRO A 1 78 ? 40.63800 -2.42200 -22.61200 1.000 15.82821 78 PRO A O 1
ATOM 1243 N N . GLN A 1 79 ? 40.72100 -0.86600 -20.97100 1.000 16.94414 79 GLN A N 1
ATOM 1244 C CA . GLN A 1 79 ? 42.17100 -0.87000 -20.92400 1.000 17.84424 79 GLN A CA 1
ATOM 1245 C C . GLN A 1 79 ? 42.71000 -2.08200 -20.19700 1.000 18.46537 79 GLN A C 1
ATOM 1246 O O . GLN A 1 79 ? 43.85800 -2.48700 -20.44200 1.000 20.86829 79 GLN A O 1
ATOM 1260 N N . ALA A 1 80 ? 41.91800 -2.68700 -19.32100 1.000 15.08339 80 ALA A N 1
ATOM 1261 C CA . ALA A 1 80 ? 42.34000 -3.82400 -18.54300 1.000 17.13363 80 ALA A CA 1
ATOM 1262 C C . ALA A 1 80 ? 41.11100 -4.65000 -18.20100 1.000 14.37278 80 ALA A C 1
ATOM 1263 O O . ALA A 1 80 ? 39.99400 -4.15000 -18.14600 1.000 14.26224 80 ALA A O 1
ATOM 1270 N N . ALA A 1 81 ? 41.33100 -5.92900 -17.93200 1.000 14.55174 81 ALA A N 1
ATOM 1271 C CA . ALA A 1 81 ? 40.23600 -6.82200 -17.57700 1.000 14.04642 81 ALA A CA 1
ATOM 1272 C C . ALA A 1 81 ? 40.79800 -8.02800 -16.84000 1.000 16.08351 81 ALA A C 1
ATOM 1273 O O . ALA A 1 81 ? 41.89300 -8.50000 -17.15100 1.000 19.20757 81 ALA A O 1
ATOM 1280 N N . GLU A 1 82 ? 40.05500 -8.51400 -15.86700 1.000 13.87798 82 GLU A N 1
ATOM 1281 C CA . GLU A 1 82 ? 40.52700 -9.58900 -15.00600 1.000 12.13830 82 GLU A CA 1
ATOM 1282 C C . GLU A 1 82 ? 39.38100 -10.40900 -14.47400 1.000 12.63046 82 GLU A C 1
ATOM 1283 O O . GLU A 1 82 ? 38.35500 -9.84100 -14.09900 1.000 14.72282 82 GLU A O 1
ATOM 1295 N N . GLU A 1 83 ? 39.55700 -11.73600 -14.36000 1.000 13.87798 83 GLU A N 1
ATOM 1296 C CA . GLU A 1 83 ? 38.58400 -12.62400 -13.76900 1.000 14.17012 83 GLU A CA 1
ATOM 1297 C C . GLU A 1 83 ? 38.78100 -12.67100 -12.25100 1.000 14.98074 83 GLU A C 1
ATOM 1298 O O . GLU A 1 83 ? 39.92200 -12.70200 -11.75900 1.000 18.19165 83 GLU A O 1
ATOM 1310 N N . GLY A 1 84 ? 37.68700 -12.77600 -11.51600 1.000 14.36751 84 GLY A N 1
ATOM 1311 C CA . GLY A 1 84 ? 37.74700 -13.07700 -10.11500 1.000 14.80704 84 GLY A CA 1
ATOM 1312 C C . GLY A 1 84 ? 37.98600 -11.83000 -9.29600 1.000 15.89401 84 GLY A C 1
ATOM 1313 O O . GLY A 1 84 ? 38.23100 -10.75100 -9.81500 1.000 18.32325 84 GLY A O 1
ATOM 1317 N N . LEU A 1 85 ? 37.93100 -12.00600 -7.98800 1.000 14.47016 85 LEU A N 1
ATOM 1318 C CA . LEU A 1 85 ? 38.16600 -10.93200 -7.02000 1.000 14.88600 85 LEU A CA 1
ATOM 1319 C C . LEU A 1 85 ? 39.50100 -10.98700 -6.32400 1.000 15.22551 85 LEU A C 1
ATOM 1320 O O . LEU A 1 85 ? 39.89000 -9.96900 -5.70700 1.000 17.46262 85 LEU A O 1
ATOM 1336 N N . SER A 1 86 ? 40.22300 -12.09400 -6.39300 1.000 16.80201 86 SER A N 1
ATOM 1337 C CA . SER A 1 86 ? 41.42000 -12.27200 -5.58700 1.000 16.34933 86 SER A CA 1
ATOM 1338 C C . SER A 1 86 ? 42.72500 -12.27100 -6.36100 1.000 22.51849 86 SER A C 1
ATOM 1339 O O . SER A 1 86 ? 43.78300 -12.20300 -5.72300 1.000 26.28999 86 SER A O 1
ATOM 1347 N N . GLY A 1 87 ? 42.70400 -12.39100 -7.67200 1.000 21.30519 87 GLY A N 1
ATOM 1348 C CA . GLY A 1 87 ? 43.97500 -12.44500 -8.39400 1.000 23.59493 87 GLY A CA 1
ATOM 1349 C C . GLY A 1 87 ? 44.50000 -13.83000 -8.70900 1.000 33.46191 87 GLY A C 1
ATOM 1350 O O . GLY A 1 87 ? 45.42400 -13.95100 -9.52400 1.000 35.07526 87 GLY A O 1
ATOM 1354 N N . VAL A 1 88 ? 43.94100 -14.88600 -8.11600 1.000 28.90347 88 VAL A N 1
ATOM 1355 C CA . VAL A 1 88 ? 44.53600 -16.20300 -8.30400 1.000 28.56658 88 VAL A CA 1
ATOM 1356 C C . VAL A 1 88 ? 44.37600 -16.71500 -9.73700 1.000 33.60929 88 VAL A C 1
ATOM 1357 O O . VAL A 1 88 ? 45.18700 -17.52700 -10.19400 1.000 38.24669 88 VAL A O 1
ATOM 1370 N N . PHE A 1 89 ? 43.36800 -16.27800 -10.47800 1.000 43.58154 89 PHE A N 1
ATOM 1371 C CA . PHE A 1 89 ? 43.20400 -16.70800 -11.86300 1.000 57.72534 89 PHE A CA 1
ATOM 1372 C C . PHE A 1 89 ? 43.59500 -15.60800 -12.84200 1.000 70.93745 89 PHE A C 1
ATOM 1373 O O . PHE A 1 89 ? 42.99300 -15.46000 -13.90700 1.000 74.99057 89 PHE A O 1
ATOM 1390 N N . CYS A 1 90 ? 44.61000 -14.83000 -12.48000 1.000 72.70872 90 CYS A N 1
ATOM 1391 C CA . CYS A 1 90 ? 45.06500 -13.72400 -13.29800 1.000 69.37674 90 CYS A CA 1
ATOM 1392 C C . CYS A 1 90 ? 46.35400 -14.10000 -14.01700 1.000 62.63909 90 CYS A C 1
ATOM 1393 O O . CYS A 1 90 ? 47.39300 -14.24300 -13.37600 1.000 59.00707 90 CYS A O 1
ATOM 1401 N N . THR A 1 93 ? 49.51300 -10.23200 -18.52500 1.000 63.84450 93 THR A N 1
ATOM 1402 C CA . THR A 1 93 ? 49.28200 -8.87900 -18.92700 1.000 55.07502 93 THR A CA 1
ATOM 1403 C C . THR A 1 93 ? 47.81600 -8.43200 -18.91900 1.000 45.34754 93 THR A C 1
ATOM 1404 O O . THR A 1 93 ? 46.93500 -9.20200 -19.08500 1.000 44.35005 93 THR A O 1
ATOM 1407 N N . GLY A 1 94 ? 47.61200 -7.16100 -18.71300 1.000 35.43056 94 GLY A N 1
ATOM 1408 C CA . GLY A 1 94 ? 46.32200 -6.52900 -18.92400 1.000 32.37493 94 GLY A CA 1
ATOM 1409 C C . GLY A 1 94 ? 45.36200 -6.67600 -17.77400 1.000 29.60355 94 GLY A C 1
ATOM 1410 O O . GLY A 1 94 ? 44.14900 -6.52500 -17.98200 1.000 28.09021 94 GLY A O 1
ATOM 1414 N N . SER A 1 95 ? 45.86400 -6.92400 -16.57000 1.000 27.93493 95 SER A N 1
ATOM 1415 C CA . SER A 1 95 ? 45.04000 -7.14500 -15.38200 1.000 28.76398 95 SER A CA 1
ATOM 1416 C C . SER A 1 95 ? 44.80100 -5.83800 -14.60800 1.000 25.36620 95 SER A C 1
ATOM 1417 O O . SER A 1 95 ? 45.40900 -4.79200 -14.85400 1.000 27.38749 95 SER A O 1
ATOM 1425 N N . VAL A 1 96 ? 43.89800 -5.91900 -13.62900 1.000 21.96316 96 VAL A N 1
ATOM 1426 C CA . VAL A 1 96 ? 43.45500 -4.74300 -12.88200 1.000 20.04188 96 VAL A CA 1
ATOM 1427 C C . VAL A 1 96 ? 44.24800 -4.53400 -11.60200 1.000 22.26846 96 VAL A C 1
ATOM 1428 O O . VAL A 1 96 ? 44.53800 -3.40600 -11.20400 1.000 25.00826 96 VAL A O 1
ATOM 1441 N N . GLY A 1 97 ? 44.54800 -5.61000 -10.88000 1.000 21.76314 97 GLY A N 1
ATOM 1442 C CA . GLY A 1 97 ? 45.32200 -5.42000 -9.66000 1.000 21.76314 97 GLY A CA 1
ATOM 1443 C C . GLY A 1 97 ? 44.54200 -4.74900 -8.52800 1.000 22.62377 97 GLY A C 1
ATOM 1444 O O . GLY A 1 97 ? 43.31700 -4.74900 -8.47700 1.000 19.79711 97 GLY A O 1
ATOM 1448 N N . CYS A 1 98 ? 45.30100 -4.15000 -7.60700 1.000 22.05528 98 CYS A N 1
ATOM 1449 C CA A CYS A 1 98 ? 44.75500 -3.50200 -6.40600 0.790 21.43941 98 CYS A CA 1
ATOM 1450 C CA B CYS A 1 98 ? 44.76500 -3.51300 -6.41000 0.210 21.19728 98 CYS A CA 1
ATOM 1451 C C . CYS A 1 98 ? 43.89800 -4.48500 -5.59800 1.000 22.52375 98 CYS A C 1
ATOM 1452 O O . CYS A 1 98 ? 42.69200 -4.34500 -5.48200 1.000 20.72091 98 CYS A O 1
ATOM 1465 N N . TYR A 1 99 ? 44.57300 -5.48700 -5.03300 1.000 20.19453 99 TYR A N 1
ATOM 1466 C CA . TYR A 1 99 ? 43.85700 -6.60200 -4.39800 1.000 20.79723 99 TYR A CA 1
ATOM 1467 C C . TYR A 1 99 ? 43.36200 -6.32400 -2.97600 1.000 21.86052 99 TYR A C 1
ATOM 1468 O O . TYR A 1 99 ? 42.36400 -6.93300 -2.54800 1.000 22.06054 99 TYR A O 1
ATOM 1486 N N . GLY A 1 100 ? 44.00200 -5.44900 -2.24100 1.000 19.71289 100 GLY A N 1
ATOM 1487 C CA . GLY A 1 100 ? 43.69500 -5.24300 -0.84600 1.000 21.08937 100 GLY A CA 1
ATOM 1488 C C . GLY A 1 100 ? 44.29700 -6.34700 0.02700 1.000 22.36847 100 GLY A C 1
ATOM 1489 O O . GLY A 1 100 ? 44.93500 -7.29500 -0.43700 1.000 24.03446 100 GLY A O 1
ATOM 1493 N N . ASN A 1 101 ? 44.08300 -6.19100 1.32400 1.000 22.09739 101 ASN A N 1
ATOM 1494 C CA . ASN A 1 101 ? 44.69700 -7.04600 2.32100 1.000 23.47913 101 ASN A CA 1
ATOM 1495 C C . ASN A 1 101 ? 43.81500 -8.27200 2.51300 1.000 22.72115 101 ASN A C 1
ATOM 1496 O O . ASN A 1 101 ? 42.70100 -8.17000 3.02600 1.000 24.17132 101 ASN A O 1
ATOM 1507 N N . THR A 1 102 ? 44.30700 -9.43800 2.09900 1.000 21.02621 102 THR A N 1
ATOM 1508 C CA . THR A 1 102 ? 43.51700 -10.66100 2.25300 1.000 21.76050 102 THR A CA 1
ATOM 1509 C C . THR A 1 102 ? 44.14800 -11.60100 3.27200 1.000 24.74770 102 THR A C 1
ATOM 1510 O O . THR A 1 102 ? 43.98000 -12.81700 3.18800 1.000 22.24477 102 THR A O 1
ATOM 1521 N N . GLU A 1 103 ? 44.85800 -11.04500 4.26700 1.000 20.94725 103 GLU A N 1
ATOM 1522 C CA . GLU A 1 103 ? 45.50100 -11.83600 5.31100 1.000 25.28987 103 GLU A CA 1
ATOM 1523 C C . GLU A 1 103 ? 44.54900 -12.81300 5.98700 1.000 25.61886 103 GLU A C 1
ATOM 1524 O O . GLU A 1 103 ? 44.96800 -13.87800 6.43100 1.000 29.14560 103 GLU A O 1
ATOM 1536 N N . GLN A 1 104 ? 43.28200 -12.45200 6.08000 1.000 23.86076 104 GLN A N 1
ATOM 1537 C CA . GLN A 1 104 ? 42.29800 -13.30200 6.75200 1.000 29.05612 104 GLN A CA 1
ATOM 1538 C C . GLN A 1 104 ? 41.86600 -14.49500 5.91800 1.000 29.57197 104 GLN A C 1
ATOM 1539 O O . GLN A 1 104 ? 41.13700 -15.34100 6.42800 1.000 32.01963 104 GLN A O 1
ATOM 1553 N N . PHE A 1 105 ? 42.27100 -14.58000 4.65700 1.000 26.97165 105 PHE A N 1
ATOM 1554 C CA . PHE A 1 105 ? 41.91500 -15.69400 3.77800 1.000 25.53201 105 PHE A CA 1
ATOM 1555 C C . PHE A 1 105 ? 43.12000 -16.58600 3.42900 1.000 33.02238 105 PHE A C 1
ATOM 1556 O O . PHE A 1 105 ? 44.10500 -16.10700 2.84000 1.000 32.51179 105 PHE A O 1
ATOM 1573 N N . LEU A 1 106 ? 42.99400 -17.90100 3.64500 1.000 31.51430 106 LEU A N 1
ATOM 1574 C CA . LEU A 1 106 ? 43.95400 -18.83700 3.05700 1.000 37.82559 106 LEU A CA 1
ATOM 1575 C C . LEU A 1 106 ? 43.93400 -18.72300 1.54000 1.000 38.20721 106 LEU A C 1
ATOM 1576 O O . LEU A 1 106 ? 42.89800 -18.46300 0.94800 1.000 25.28724 106 LEU A O 1
ATOM 1592 N N . GLU A 1 107 ? 45.07400 -18.98200 0.88500 1.000 27.62173 107 GLU A N 1
ATOM 1593 C CA . GLU A 1 107 ? 45.08200 -19.04100 -0.57300 1.000 37.63346 107 GLU A CA 1
ATOM 1594 C C . GLU A 1 107 ? 44.09400 -20.05700 -1.09900 1.000 33.39874 107 GLU A C 1
ATOM 1595 O O . GLU A 1 107 ? 43.44400 -19.82400 -2.12800 1.000 36.80178 107 GLU A O 1
ATOM 1607 N N . GLU A 1 108 ? 43.99500 -21.21000 -0.44600 1.000 30.83001 108 GLU A N 1
ATOM 1608 C CA . GLU A 1 108 ? 43.06600 -22.18500 -0.98800 1.000 33.01185 108 GLU A CA 1
ATOM 1609 C C . GLU A 1 108 ? 41.63500 -21.68200 -0.86100 1.000 29.81147 108 GLU A C 1
ATOM 1610 O O . GLU A 1 108 ? 40.80600 -21.97700 -1.71700 1.000 29.07191 108 GLU A O 1
ATOM 1622 N N . GLU A 1 109 ? 41.35300 -20.87800 0.16000 1.000 26.42948 109 GLU A N 1
ATOM 1623 C CA . GLU A 1 109 ? 40.02300 -20.25900 0.19900 1.000 24.56874 109 GLU A CA 1
ATOM 1624 C C . GLU A 1 109 ? 39.84500 -19.24200 -0.92400 1.000 21.60785 109 GLU A C 1
ATOM 1625 O O . GLU A 1 109 ? 38.75300 -19.10400 -1.52200 1.000 20.78144 109 GLU A O 1
ATOM 1637 N N . LEU A 1 110 ? 40.87700 -18.43500 -1.22700 1.000 20.63932 110 LEU A N 1
ATOM 1638 C CA . LEU A 1 110 ? 40.76000 -17.54100 -2.34600 1.000 18.06796 110 LEU A CA 1
ATOM 1639 C C . LEU A 1 110 ? 40.46700 -18.29500 -3.64600 1.000 21.35519 110 LEU A C 1
ATOM 1640 O O . LEU A 1 110 ? 39.66000 -17.84000 -4.47100 1.000 19.24704 110 LEU A O 1
ATOM 1656 N N . GLN A 1 111 ? 41.11600 -19.44500 -3.84300 1.000 22.05528 111 GLN A N 1
ATOM 1657 C CA . GLN A 1 111 ? 40.84100 -20.19000 -5.06300 1.000 26.89270 111 GLN A CA 1
ATOM 1658 C C . GLN A 1 111 ? 39.38800 -20.62700 -5.08900 1.000 22.21845 111 GLN A C 1
ATOM 1659 O O . GLN A 1 111 ? 38.70600 -20.52400 -6.11000 1.000 21.11043 111 GLN A O 1
ATOM 1673 N N . SER A 1 112 ? 38.90000 -21.09100 -3.95200 1.000 21.46310 112 SER A N 1
ATOM 1674 C CA A SER A 1 112 ? 37.51400 -21.55200 -3.89300 0.610 18.92332 112 SER A CA 1
ATOM 1675 C CA B SER A 1 112 ? 37.51800 -21.56000 -3.88000 0.390 19.18388 112 SER A CA 1
ATOM 1676 C C . SER A 1 112 ? 36.53500 -20.44500 -4.16500 1.000 18.26798 112 SER A C 1
ATOM 1677 O O . SER A 1 112 ? 35.51600 -20.66600 -4.82800 1.000 17.43630 112 SER A O 1
ATOM 1692 N N . LEU A 1 113 ? 36.81500 -19.23600 -3.65100 1.000 17.00467 113 LEU A N 1
ATOM 1693 C CA . LEU A 1 113 ? 35.91700 -18.11100 -3.84600 1.000 17.03889 113 LEU A CA 1
ATOM 1694 C C . LEU A 1 113 ? 35.93400 -17.61700 -5.26900 1.000 18.08901 113 LEU A C 1
ATOM 1695 O O . LEU A 1 113 ? 34.97300 -16.97400 -5.70000 1.000 18.92859 113 LEU A O 1
ATOM 1711 N N . ASP A 1 114 ? 37.02600 -17.84600 -6.02400 1.000 15.77558 114 ASP A N 1
ATOM 1712 C CA . ASP A 1 114 ? 37.15400 -17.35500 -7.37600 1.000 17.92320 114 ASP A CA 1
ATOM 1713 C C . ASP A 1 114 ? 36.93100 -18.39200 -8.47600 1.000 17.51263 114 ASP A C 1
ATOM 1714 O O . ASP A 1 114 ? 36.79600 -18.00700 -9.64200 1.000 24.04236 114 ASP A O 1
ATOM 1723 N N . GLN A 1 115 ? 36.73400 -19.66500 -8.13300 1.000 14.04905 115 GLN A N 1
ATOM 1724 C CA . GLN A 1 115 ? 36.67000 -20.69200 -9.16300 1.000 16.58620 115 GLN A CA 1
ATOM 1725 C C . GLN A 1 115 ? 35.26600 -20.97600 -9.68100 1.000 15.64398 115 GLN A C 1
ATOM 1726 O O . GLN A 1 115 ? 35.09400 -21.93900 -10.43400 1.000 16.58357 115 GLN A O 1
ATOM 1740 N N . GLU A 1 116 ? 34.25300 -20.23900 -9.26900 1.000 13.55689 116 GLU A N 1
ATOM 1741 C CA . GLU A 1 116 ? 32.89100 -20.53100 -9.68500 1.000 14.13591 116 GLU A CA 1
ATOM 1742 C C . GLU A 1 116 ? 32.35300 -19.54200 -10.72100 1.000 11.74878 116 GLU A C 1
ATOM 1743 O O . GLU A 1 116 ? 31.15300 -19.52000 -10.99500 1.000 15.48344 116 GLU A O 1
ATOM 1755 N N . GLY A 1 117 ? 33.22500 -18.77300 -11.33900 1.000 12.35674 117 GLY A N 1
ATOM 1756 C CA . GLY A 1 117 ? 32.77700 -17.88200 -12.40700 1.000 12.10408 117 GLY A CA 1
ATOM 1757 C C . GLY A 1 117 ? 31.85200 -16.78200 -11.94100 1.000 14.63070 117 GLY A C 1
ATOM 1758 O O . GLY A 1 117 ? 30.84700 -16.49300 -12.59600 1.000 17.01783 117 GLY A O 1
ATOM 1762 N N . ARG A 1 118 ? 32.14600 -16.18500 -10.79500 1.000 11.50401 118 ARG A N 1
ATOM 1763 C CA . ARG A 1 118 ? 31.22900 -15.23200 -10.19300 1.000 10.63022 118 ARG A CA 1
ATOM 1764 C C . ARG A 1 118 ? 31.63200 -13.77400 -10.26500 1.000 11.21713 118 ARG A C 1
ATOM 1765 O O . ARG A 1 118 ? 30.90000 -12.91300 -9.77400 1.000 11.73299 118 ARG A O 1
ATOM 1786 N N . ALA A 1 119 ? 32.77400 -13.44600 -10.82800 1.000 10.34071 119 ALA A N 1
ATOM 1787 C CA . ALA A 1 119 ? 33.18100 -12.05000 -10.92800 1.000 10.39335 119 ALA A CA 1
ATOM 1788 C C . ALA A 1 119 ? 34.06800 -11.80800 -12.14000 1.000 10.77761 119 ALA A C 1
ATOM 1789 O O . ALA A 1 119 ? 34.96500 -12.61100 -12.44200 1.000 12.03565 119 ALA A O 1
ATOM 1796 N N . VAL A 1 120 ? 33.84500 -10.71000 -12.82100 1.000 10.44336 120 VAL A N 1
ATOM 1797 C CA . VAL A 1 120 ? 34.73300 -10.24600 -13.87500 1.000 10.28018 120 VAL A CA 1
ATOM 1798 C C . VAL A 1 120 ? 34.83300 -8.73100 -13.72300 1.000 11.84089 120 VAL A C 1
ATOM 1799 O O . VAL A 1 120 ? 33.84600 -8.05000 -13.40400 1.000 12.19620 120 VAL A O 1
ATOM 1812 N N . LEU A 1 121 ? 36.03700 -8.24100 -13.86500 1.000 10.87762 121 LEU A N 1
ATOM 1813 C CA . LEU A 1 121 ? 36.35900 -6.81500 -13.72100 1.000 10.86446 121 LEU A CA 1
ATOM 1814 C C . LEU A 1 121 ? 36.85300 -6.26200 -15.04000 1.000 13.40161 121 LEU A C 1
ATOM 1815 O O . LEU A 1 121 ? 37.71600 -6.86000 -15.69600 1.000 13.70427 121 LEU A O 1
ATOM 1831 N N . THR A 1 122 ? 36.31200 -5.09400 -15.43000 1.000 12.99103 122 THR A N 1
ATOM 1832 C CA . THR A 1 122 ? 36.79700 -4.38900 -16.61800 1.000 11.49348 122 THR A CA 1
ATOM 1833 C C . THR A 1 122 ? 37.10100 -2.95300 -16.20400 1.000 13.23317 122 THR A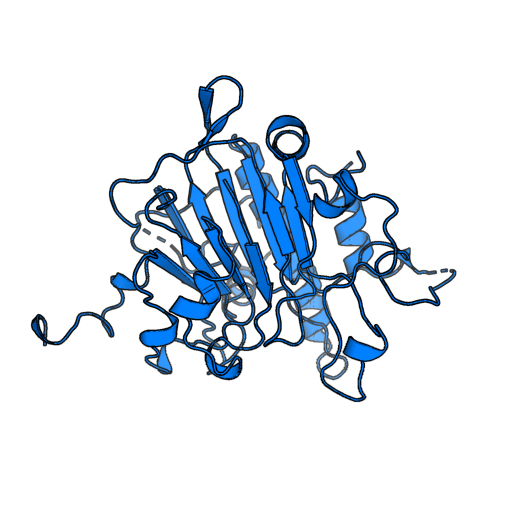 C 1
ATOM 1834 O O . THR A 1 122 ? 36.41000 -2.39300 -15.35200 1.000 14.08064 122 THR A O 1
ATOM 1845 N N . GLN A 1 123 ? 38.17000 -2.39300 -16.75900 1.000 12.56730 123 GLN A N 1
ATOM 1846 C CA . GLN A 1 123 ? 38.58400 -1.05100 -16.39000 1.000 13.84113 123 GLN A CA 1
ATOM 1847 C C . GLN A 1 123 ? 38.58700 -0.18600 -17.63200 1.000 14.01747 123 GLN A C 1
ATOM 1848 O O . GLN A 1 123 ? 39.17800 -0.55000 -18.64400 1.000 15.37026 123 GLN A O 1
ATOM 1862 N N . HIS A 1 124 ? 37.93500 0.97800 -17.52100 1.000 14.60965 124 HIS A N 1
ATOM 1863 C CA . HIS A 1 124 ? 37.59500 1.84700 -18.63400 1.000 15.84137 124 HIS A CA 1
ATOM 1864 C C . HIS A 1 124 ? 38.10000 3.24600 -18.31900 1.000 18.17586 124 HIS A C 1
ATOM 1865 O O . HIS A 1 124 ? 37.83500 3.77600 -17.23800 1.000 22.53691 124 HIS A O 1
ATOM 1879 N N . ARG A 1 125 ? 38.71600 3.90800 -19.27200 1.000 15.42290 125 ARG A N 1
ATOM 1880 C CA . ARG A 1 125 ? 39.00000 5.32400 -19.05100 1.000 15.84400 125 ARG A CA 1
ATOM 1881 C C . ARG A 1 125 ? 37.75900 6.13300 -19.42000 1.000 16.99941 125 ARG A C 1
ATOM 1882 O O . ARG A 1 125 ? 37.05000 5.81200 -20.38400 1.000 16.27300 125 ARG A O 1
ATOM 1903 N N . ILE A 1 126 ? 37.50200 7.18300 -18.64600 1.000 15.80979 126 ILE A N 1
ATOM 1904 C CA . ILE A 1 126 ? 36.31600 8.01400 -18.85300 1.000 14.94653 126 ILE A CA 1
ATOM 1905 C C . ILE A 1 126 ? 36.76300 9.46300 -18.70800 1.000 16.02034 126 ILE A C 1
ATOM 1906 O O . ILE A 1 126 ? 37.76400 9.78200 -18.06000 1.000 17.61001 126 ILE A O 1
ATOM 1922 N N . LEU A 1 127 ? 36.00300 10.37900 -19.33800 1.000 15.13076 127 LEU A N 1
ATOM 1923 C CA . LEU A 1 127 ? 36.16400 11.80600 -19.13400 1.000 15.33079 127 LEU A CA 1
ATOM 1924 C C . LEU A 1 127 ? 35.06600 12.29100 -18.20100 1.000 18.23113 127 LEU A C 1
ATOM 1925 O O . LEU A 1 127 ? 33.88900 12.05500 -18.46100 1.000 18.91279 127 LEU A O 1
ATOM 1941 N N . ASN A 1 128 ? 35.44800 12.93100 -17.10700 1.000 17.30997 128 ASN A N 1
ATOM 1942 C CA . ASN A 1 128 ? 34.48800 13.31600 -16.08600 1.000 19.85501 128 ASN A CA 1
ATOM 1943 C C . ASN A 1 128 ? 33.87200 14.67600 -16.39800 1.000 18.58907 128 ASN A C 1
ATOM 1944 O O . ASN A 1 128 ? 34.08800 15.27000 -17.46100 1.000 18.84700 128 ASN A O 1
ATOM 1955 N N . CYS A 1 129 ? 33.11600 15.24800 -15.45100 1.000 21.70523 129 CYS A N 1
ATOM 1956 C CA A CYS A 1 129 ? 32.38100 16.46300 -15.79000 0.740 22.50270 129 CYS A CA 1
ATOM 1957 C CA B CYS A 1 129 ? 32.38200 16.50000 -15.66700 0.260 24.00814 129 CYS A CA 1
ATOM 1958 C C . CYS A 1 129 ? 33.26600 17.70300 -15.92100 1.000 23.58177 129 CYS A C 1
ATOM 1959 O O . CYS A 1 129 ? 32.76800 18.75000 -16.39200 1.000 27.17694 129 CYS A O 1
ATOM 1974 N N . GLU A 1 130 ? 34.54900 17.63500 -15.55500 1.000 21.61575 130 GLU A N 1
ATOM 1975 C CA . GLU A 1 130 ? 35.50700 18.69300 -15.80700 1.000 22.00790 130 GLU A CA 1
ATOM 1976 C C . GLU A 1 130 ? 36.40300 18.37200 -16.99700 1.000 20.46824 130 GLU A C 1
ATOM 1977 O O . GLU A 1 130 ? 37.36800 19.07600 -17.23800 1.000 22.40532 130 GLU A O 1
ATOM 1989 N N . ASP A 1 131 ? 36.04800 17.34300 -17.73300 1.000 19.42865 131 ASP A N 1
ATOM 1990 C CA . ASP A 1 131 ? 36.78000 16.78500 -18.87900 1.000 20.30507 131 ASP A CA 1
ATOM 1991 C C . ASP A 1 131 ? 38.18600 16.31100 -18.50300 1.000 21.38677 131 ASP A C 1
ATOM 1992 O O . ASP A 1 131 ? 39.11300 16.38300 -19.32300 1.000 23.83444 131 ASP A O 1
ATOM 2001 N N . LYS A 1 132 ? 38.34400 15.86400 -17.26300 1.000 20.02872 132 LYS A N 1
ATOM 2002 C CA . LYS A 1 132 ? 39.55400 15.16800 -16.83400 1.000 20.14978 132 LYS A CA 1
ATOM 2003 C C . LYS A 1 132 ? 39.39500 13.68100 -17.01800 1.000 17.81529 132 LYS A C 1
ATOM 2004 O O . LYS A 1 132 ? 38.32900 13.11500 -16.78600 1.000 17.05204 132 LYS A O 1
ATOM 2023 N N . GLU A 1 133 ? 40.48600 13.03100 -17.42000 1.000 21.54732 133 GLU A N 1
ATOM 2024 C CA . GLU A 1 133 ? 40.46200 11.58700 -17.59200 1.000 21.08937 133 GLU A CA 1
ATOM 2025 C C . GLU A 1 133 ? 40.62800 10.88300 -16.26100 1.000 19.80764 133 GLU A C 1
ATOM 2026 O O . GLU A 1 133 ? 41.54600 11.21000 -15.48500 1.000 22.31320 133 GLU A O 1
ATOM 2038 N N . GLU A 1 134 ? 39.77000 9.90600 -16.02500 1.000 17.87320 134 GLU A N 1
ATOM 2039 C CA . GLU A 1 134 ? 39.77800 9.08800 -14.82200 1.000 17.57579 134 GLU A CA 1
ATOM 2040 C C . GLU A 1 134 ? 39.56100 7.64900 -15.22700 1.000 16.74148 134 GLU A C 1
ATOM 2041 O O . GLU A 1 134 ? 39.16000 7.31600 -16.33500 1.000 17.04941 134 GLU A O 1
ATOM 2053 N N . THR A 1 135 ? 39.81700 6.73400 -14.29100 1.000 17.42051 135 THR A N 1
ATOM 2054 C CA A THR A 1 135 ? 39.54900 5.32700 -14.49200 0.580 17.91531 135 THR A CA 1
ATOM 2055 C CA B THR A 1 135 ? 39.53600 5.32500 -14.50700 0.420 17.72055 135 THR A CA 1
ATOM 2056 C C . THR A 1 135 ? 38.21700 4.96500 -13.85800 1.000 16.46250 135 THR A C 1
ATOM 2057 O O . THR A 1 135 ? 37.89200 5.46000 -12.76200 1.000 17.18627 135 THR A O 1
ATOM 2078 N N . LEU A 1 136 ? 37.45000 4.11500 -14.53200 1.000 14.82020 136 LEU A N 1
ATOM 2079 C CA . LEU A 1 136 ? 36.23300 3.51000 -13.98600 1.000 14.24908 136 LEU A CA 1
ATOM 2080 C C . LEU A 1 136 ? 36.40200 2.00600 -14.03600 1.000 15.53607 136 LEU A C 1
ATOM 2081 O O . LEU A 1 136 ? 36.58900 1.42700 -15.11800 1.000 14.90705 136 LEU A O 1
ATOM 2097 N N . THR A 1 137 ? 36.34100 1.36300 -12.87300 1.000 12.26200 137 THR A N 1
ATOM 2098 C CA . THR A 1 137 ? 36.39400 -0.08300 -12.82000 1.000 12.32516 137 THR A CA 1
ATOM 2099 C C . THR A 1 137 ? 35.00400 -0.62600 -12.57100 1.000 10.84867 137 THR A C 1
ATOM 2100 O O . THR A 1 137 ? 34.33700 -0.21100 -11.61900 1.000 13.64637 137 THR A O 1
ATOM 2111 N N . VAL A 1 138 ? 34.55000 -1.54500 -13.42900 1.000 11.26451 138 VAL A N 1
ATOM 2112 C CA . VAL A 1 138 ? 33.26200 -2.20300 -13.35800 1.000 10.80130 138 VAL A CA 1
ATOM 2113 C C . VAL A 1 138 ? 33.46200 -3.61900 -12.84100 1.000 11.47506 138 VAL A C 1
ATOM 2114 O O . VAL A 1 138 ? 34.19300 -4.42000 -13.45200 1.000 12.58835 138 VAL A O 1
ATOM 2127 N N . ILE A 1 139 ? 32.85000 -3.93100 -11.69700 1.000 11.17239 139 ILE A N 1
ATOM 2128 C CA . ILE A 1 139 ? 32.95100 -5.22100 -11.06600 1.000 11.66719 139 ILE A CA 1
ATOM 2129 C C . ILE A 1 139 ? 31.60500 -5.89400 -11.20300 1.000 11.75930 139 ILE A C 1
ATOM 2130 O O . ILE A 1 139 ? 30.65300 -5.47500 -10.55300 1.000 12.34359 139 ILE A O 1
ATOM 2146 N N . ASN A 1 140 ? 31.54400 -6.92900 -12.02200 1.000 10.63285 140 ASN A N 1
ATOM 2147 C CA . ASN A 1 140 ? 30.31200 -7.63100 -12.40300 1.000 9.53535 140 ASN A CA 1
ATOM 2148 C C . ASN A 1 140 ? 30.26900 -8.92200 -11.58400 1.000 10.45388 140 ASN A C 1
ATOM 2149 O O . ASN A 1 140 ? 31.13600 -9.79000 -11.76200 1.000 11.16450 140 ASN A O 1
ATOM 2160 N N . VAL A 1 141 ? 29.29400 -9.05700 -10.67000 1.000 10.73287 141 VAL A N 1
ATOM 2161 C CA . VAL A 1 141 ? 29.27400 -10.17200 -9.69800 1.000 10.82498 141 VAL A CA 1
ATOM 2162 C C . VAL A 1 141 ? 27.97600 -10.93800 -9.70400 1.000 10.51442 141 VAL A C 1
ATOM 2163 O O . VAL A 1 141 ? 26.87900 -10.37800 -9.88400 1.000 10.54600 141 VAL A O 1
ATOM 2176 N N . TYR A 1 142 ? 28.07700 -12.26400 -9.50700 1.000 11.16713 142 TYR A N 1
ATOM 2177 C CA . TYR A 1 142 ? 26.95800 -13.16900 -9.27400 1.000 10.73287 142 TYR A CA 1
ATOM 2178 C C . TYR A 1 142 ? 27.19800 -13.79900 -7.91800 1.000 11.18029 142 TYR A C 1
ATOM 2179 O O . TYR A 1 142 ? 27.93300 -14.77100 -7.82100 1.000 11.92775 142 TYR A O 1
ATOM 2197 N N . CYS A 1 143 ? 26.60100 -13.25100 -6.87800 1.000 12.32516 143 CYS A N 1
ATOM 2198 C CA . CYS A 1 143 ? 26.92300 -13.68100 -5.51900 1.000 12.08303 143 CYS A CA 1
ATOM 2199 C C . CYS A 1 143 ? 26.29000 -15.05200 -5.25700 1.000 14.32014 143 CYS A C 1
ATOM 2200 O O . CYS A 1 143 ? 25.27500 -15.42500 -5.86100 1.000 15.15708 143 CYS A O 1
ATOM 2208 N N . PRO A 1 144 ? 26.90300 -15.84500 -4.38700 1.000 14.48595 144 PRO A N 1
ATOM 2209 C CA . PRO A 1 144 ? 26.39200 -17.16900 -4.08400 1.000 12.23305 144 PRO A CA 1
ATOM 2210 C C . PRO A 1 144 ? 25.13700 -17.13600 -3.23600 1.000 14.52543 144 PRO A C 1
ATOM 2211 O O . PRO A 1 144 ? 24.67300 -16.08300 -2.76400 1.000 19.41549 144 PRO A O 1
ATOM 2222 N N . ARG A 1 145 ? 24.60500 -18.32000 -3.08200 1.000 16.48619 145 ARG A N 1
ATOM 2223 C CA . ARG A 1 145 ? 23.44500 -18.45400 -2.29100 1.000 18.76278 145 ARG A CA 1
ATOM 2224 C C . ARG A 1 145 ? 23.71400 -19.47300 -1.19300 1.000 17.72844 145 ARG A C 1
ATOM 2225 O O . ARG A 1 145 ? 24.42800 -20.44400 -1.37600 1.000 20.78670 145 ARG A O 1
ATOM 2229 N N . ALA A 1 146 ? 23.09500 -19.24500 -0.04700 1.000 19.97082 146 ALA A N 1
ATOM 2230 C CA . ALA A 1 146 ? 23.07200 -20.20200 1.04800 1.000 22.36058 146 ALA A CA 1
ATOM 2231 C C . ALA A 1 146 ? 22.14400 -21.35300 0.65500 1.000 26.86112 146 ALA A C 1
ATOM 2232 O O . ALA A 1 146 ? 21.25300 -21.20100 -0.19600 1.000 31.95383 146 ALA A O 1
ATOM 2239 N N . ASP A 1 147 ? 22.38700 -22.48400 1.20300 1.000 25.20565 147 ASP A N 1
ATOM 2240 C CA . ASP A 1 147 ? 21.69400 -23.70500 0.84300 1.000 27.07430 147 ASP A CA 1
ATOM 2241 C C . ASP A 1 147 ? 21.51400 -24.43000 2.15300 1.000 23.96866 147 ASP A C 1
ATOM 2242 O O . ASP A 1 147 ? 22.48800 -24.89100 2.73700 1.000 25.48990 147 ASP A O 1
ATOM 2251 N N . PRO A 1 148 ? 20.29400 -24.55200 2.67400 1.000 24.29765 148 PRO A N 1
ATOM 2252 C CA . PRO A 1 148 ? 20.13800 -25.21900 3.97200 1.000 27.64016 148 PRO A CA 1
ATOM 2253 C C . PRO A 1 148 ? 20.70500 -26.62100 4.04000 1.000 22.08949 148 PRO A C 1
ATOM 2254 O O . PRO A 1 148 ? 21.13700 -27.05800 5.11600 1.000 26.41896 148 PRO A O 1
ATOM 2265 N N . GLU A 1 149 ? 20.71100 -27.38500 2.94800 1.000 24.72665 149 GLU A N 1
ATOM 2266 C CA . GLU A 1 149 ? 21.22200 -28.72300 3.04900 1.000 27.80070 149 GLU A CA 1
ATOM 2267 C C . GLU A 1 149 ? 22.73700 -28.78100 2.89000 1.000 21.24465 149 GLU A C 1
ATOM 2268 O O . GLU A 1 149 ? 23.31400 -29.83300 3.11900 1.000 27.15852 149 GLU A O 1
ATOM 2280 N N . LYS A 1 150 ? 23.37800 -27.63600 2.62100 1.000 23.05803 150 LYS A N 1
ATOM 2281 C CA . LYS A 1 150 ? 24.84800 -27.52900 2.58200 1.000 23.16330 150 LYS A CA 1
ATOM 2282 C C . LYS A 1 150 ? 25.28600 -26.31700 3.40800 1.000 18.50222 150 LYS A C 1
ATOM 2283 O O . LYS A 1 150 ? 25.52000 -25.22600 2.87100 1.000 18.64960 150 LYS A O 1
ATOM 2302 N N . PRO A 1 151 ? 25.46200 -26.52600 4.72800 1.000 19.46549 151 PRO A N 1
ATOM 2303 C CA . PRO A 1 151 ? 25.65200 -25.36900 5.61700 1.000 22.03685 151 PRO A CA 1
ATOM 2304 C C . PRO A 1 151 ? 26.87800 -24.56600 5.28700 1.000 18.82857 151 PRO A C 1
ATOM 2305 O O . PRO A 1 151 ? 26.90600 -23.37000 5.57200 1.000 19.43391 151 PRO A O 1
ATOM 2316 N N . GLU A 1 152 ? 27.89000 -25.19900 4.70300 1.000 19.18388 152 GLU A N 1
ATOM 2317 C CA . GLU A 1 152 ? 29.11400 -24.45100 4.35200 1.000 18.82594 152 GLU A CA 1
ATOM 2318 C C . GLU A 1 152 ? 28.87000 -23.36400 3.32800 1.000 17.62053 152 GLU A C 1
ATOM 2319 O O . GLU A 1 152 ? 29.68700 -22.42400 3.17100 1.000 16.61778 152 GLU A O 1
ATOM 2331 N N . ARG A 1 153 ? 27.75000 -23.39700 2.54900 1.000 16.50461 153 ARG A N 1
ATOM 2332 C CA . ARG A 1 153 ? 27.54700 -22.41300 1.53700 1.000 16.43092 153 ARG A CA 1
ATOM 2333 C C . ARG A 1 153 ? 27.09700 -21.05000 2.08300 1.000 15.24130 153 ARG A C 1
ATOM 2334 O O . ARG A 1 153 ? 27.36300 -20.04700 1.45300 1.000 16.63621 153 ARG A O 1
ATOM 2355 N N . LYS A 1 154 ? 26.51300 -21.04700 3.31000 1.000 18.84436 154 LYS A N 1
ATOM 2356 C CA . LYS A 1 154 ? 26.24000 -19.75700 3.93300 1.000 20.05504 154 LYS A CA 1
ATOM 2357 C C . LYS A 1 154 ? 27.54300 -19.04000 4.28100 1.000 16.17299 154 LYS A C 1
ATOM 2358 O O . LYS A 1 154 ? 27.69000 -17.85000 4.04300 1.000 17.75476 154 LYS A O 1
ATOM 2377 N N . THR A 1 155 ? 28.50000 -19.81000 4.79300 1.000 16.79412 155 THR A N 1
ATOM 2378 C CA . THR A 1 155 ? 29.81500 -19.23600 5.08200 1.000 16.79938 155 THR A CA 1
ATOM 2379 C C . THR A 1 155 ? 30.49400 -18.76900 3.81600 1.000 15.85453 155 THR A C 1
ATOM 2380 O O . THR A 1 155 ? 31.02000 -17.65100 3.74800 1.000 15.94928 155 THR A O 1
ATOM 2391 N N . TYR A 1 156 ? 30.41600 -19.57600 2.76000 1.000 15.39395 156 TYR A N 1
ATOM 2392 C CA . TYR A 1 156 ? 30.97500 -19.17300 1.47100 1.000 14.55701 156 TYR A CA 1
ATOM 2393 C C . TYR A 1 156 ? 30.41700 -17.83800 1.00800 1.000 13.90693 156 TYR A C 1
ATOM 2394 O O . TYR A 1 156 ? 31.13200 -16.97400 0.54100 1.000 13.70691 156 TYR A O 1
ATOM 2412 N N . LYS A 1 157 ? 29.09200 -17.66000 1.12300 1.000 14.10959 157 LYS A N 1
ATOM 2413 C CA . LYS A 1 157 ? 28.45700 -16.44200 0.66300 1.000 14.31751 157 LYS A CA 1
ATOM 2414 C C . LYS A 1 157 ? 28.98200 -15.21200 1.43200 1.000 13.33844 157 LYS A C 1
ATOM 2415 O O . LYS A 1 157 ? 29.28500 -14.16700 0.82600 1.000 13.94641 157 LYS A O 1
ATOM 2434 N N . LEU A 1 158 ? 29.08100 -15.34900 2.76400 1.000 14.97811 158 LEU A N 1
ATOM 2435 C CA . LEU A 1 158 ? 29.51800 -14.21400 3.58500 1.000 15.90454 158 LEU A CA 1
ATOM 2436 C C . LEU A 1 158 ? 30.99300 -13.90600 3.31200 1.000 14.70703 158 LEU A C 1
ATOM 2437 O O . LEU A 1 158 ? 31.38100 -12.73800 3.25600 1.000 16.52567 158 LEU A O 1
ATOM 2453 N N . ARG A 1 159 ? 31.80200 -14.95600 3.11300 1.000 15.21761 159 ARG A N 1
ATOM 2454 C CA . ARG A 1 159 ? 33.21100 -14.73100 2.75500 1.000 14.74387 159 ARG A CA 1
ATOM 2455 C C . ARG A 1 159 ? 33.36500 -14.10900 1.39100 1.000 14.69913 159 ARG A C 1
ATOM 2456 O O . ARG A 1 159 ? 34.23600 -13.26100 1.18900 1.000 13.80429 159 ARG A O 1
ATOM 2477 N N . PHE A 1 160 ? 32.48400 -14.44700 0.44000 1.000 13.11210 160 PHE A N 1
ATOM 2478 C CA . PHE A 1 160 ? 32.49500 -13.79800 -0.86600 1.000 12.29621 160 PHE A CA 1
ATOM 2479 C C . PHE A 1 160 ? 32.19900 -12.31500 -0.75000 1.000 13.26475 160 PHE A C 1
ATOM 2480 O O . PHE A 1 160 ? 32.87300 -11.50300 -1.35400 1.000 13.15421 160 PHE A O 1
ATOM 2497 N N . TYR A 1 161 ? 31.19100 -11.95900 0.06000 1.000 13.93062 161 TYR A N 1
ATOM 2498 C CA . TYR A 1 161 ? 30.90900 -10.56400 0.32000 1.000 13.43582 161 TYR A CA 1
ATOM 2499 C C . TYR A 1 161 ? 32.11500 -9.84300 0.91900 1.000 12.97524 161 TYR A C 1
ATOM 2500 O O . TYR A 1 161 ? 32.41600 -8.71600 0.50700 1.000 14.53595 161 TYR A O 1
ATOM 2518 N N . HIS A 1 162 ? 32.81300 -10.49300 1.85400 1.000 14.10432 162 HIS A N 1
ATOM 2519 C CA . HIS A 1 162 ? 33.95800 -9.82600 2.47000 1.000 14.38330 162 HIS A CA 1
ATOM 2520 C C . HIS A 1 162 ? 35.07500 -9.65200 1.45300 1.000 16.10719 162 HIS A C 1
ATOM 2521 O O . HIS A 1 162 ? 35.70300 -8.58300 1.39100 1.000 16.94940 162 HIS A O 1
ATOM 2536 N N . LEU A 1 163 ? 35.29100 -10.63900 0.60700 1.000 13.93851 163 LEU A N 1
ATOM 2537 C CA . LEU A 1 163 ? 36.29200 -10.47600 -0.45600 1.000 14.64912 163 LEU A CA 1
ATOM 2538 C C . LEU A 1 163 ? 35.90800 -9.37800 -1.45100 1.000 13.56215 163 LEU A C 1
ATOM 2539 O O . LEU A 1 163 ? 36.77000 -8.59800 -1.90400 1.000 15.05444 163 LEU A O 1
ATOM 2555 N N . LEU A 1 164 ? 34.65600 -9.32700 -1.85600 1.000 12.61730 164 LEU A N 1
ATOM 2556 C CA . LEU A 1 164 ? 34.17500 -8.28400 -2.75500 1.000 12.66731 164 LEU A CA 1
ATOM 2557 C C . LEU A 1 164 ? 34.40300 -6.90900 -2.16700 1.000 14.15696 164 LEU A C 1
ATOM 2558 O O . LEU A 1 164 ? 34.91600 -6.02000 -2.85700 1.000 14.90705 164 LEU A O 1
ATOM 2574 N N . GLN A 1 165 ? 34.05900 -6.71100 -0.89200 1.000 14.17802 165 GLN A N 1
ATOM 2575 C CA . GLN A 1 165 ? 34.31400 -5.42100 -0.25100 1.000 15.00180 165 GLN A CA 1
ATOM 2576 C C . GLN A 1 165 ? 35.78800 -5.09100 -0.24700 1.000 14.74650 165 GLN A C 1
ATOM 2577 O O . GLN A 1 165 ? 36.19400 -3.94100 -0.55500 1.000 16.34406 165 GLN A O 1
ATOM 2591 N N . THR A 1 166 ? 36.61100 -6.05400 0.13400 1.000 15.65714 166 THR A N 1
ATOM 2592 C CA . THR A 1 166 ? 38.05200 -5.82300 0.19400 1.000 15.21498 166 THR A CA 1
ATOM 2593 C C . THR A 1 166 ? 38.56900 -5.35700 -1.15600 1.000 15.57818 166 THR A C 1
ATOM 2594 O O . THR A 1 166 ? 39.33900 -4.39600 -1.25400 1.000 17.36787 166 THR A O 1
ATOM 2605 N N . ARG A 1 167 ? 38.19100 -6.05200 -2.21700 1.000 15.11760 167 ARG A N 1
ATOM 2606 C CA . ARG A 1 167 ? 38.73200 -5.71600 -3.52600 1.000 14.70439 167 ARG A CA 1
ATOM 2607 C C . ARG A 1 167 ? 38.21300 -4.36400 -4.01000 1.000 14.03589 167 ARG A C 1
ATOM 2608 O O . ARG A 1 167 ? 38.96900 -3.55600 -4.54700 1.000 15.60187 167 ARG A O 1
ATOM 2629 N N . ALA A 1 168 ? 36.90400 -4.13500 -3.89000 1.000 14.90442 168 ALA A N 1
ATOM 2630 C CA . ALA A 1 168 ? 36.30700 -2.91100 -4.41900 1.000 14.44121 168 ALA A CA 1
ATOM 2631 C C . ALA A 1 168 ? 36.86000 -1.69200 -3.71600 1.000 16.53093 168 ALA A C 1
ATOM 2632 O O . ALA A 1 168 ? 37.16000 -0.67400 -4.36700 1.000 16.82044 168 ALA A O 1
ATOM 2639 N N . GLU A 1 169 ? 37.03000 -1.76600 -2.39400 1.000 15.87822 169 GLU A N 1
ATOM 2640 C CA . GLU A 1 169 ? 37.59200 -0.63400 -1.65200 1.000 16.97572 169 GLU A CA 1
ATOM 2641 C C . GLU A 1 169 ? 39.06400 -0.43400 -1.97800 1.000 19.58656 169 GLU A C 1
ATOM 2642 O O . GLU A 1 169 ? 39.54100 0.72200 -2.01500 1.000 19.52339 169 GLU A O 1
ATOM 2654 N N . ALA A 1 170 ? 39.79800 -1.50300 -2.27600 1.000 16.86518 170 ALA A N 1
ATOM 2655 C CA . ALA A 1 170 ? 41.20800 -1.32000 -2.60400 1.000 17.45472 170 ALA A CA 1
ATOM 2656 C C . ALA A 1 170 ? 41.36200 -0.66100 -3.96600 1.000 17.63369 170 ALA A C 1
ATOM 2657 O O . ALA A 1 170 ? 42.21000 0.23200 -4.13500 1.000 20.81829 170 ALA A O 1
ATOM 2664 N N . ILE A 1 171 ? 40.53000 -1.04400 -4.92100 1.000 17.06784 171 ILE A N 1
ATOM 2665 C CA . ILE A 1 171 ? 40.59100 -0.37400 -6.23000 1.000 17.51526 171 ILE A CA 1
ATOM 2666 C C . ILE A 1 171 ? 40.23300 1.08800 -6.04600 1.000 16.98098 171 ILE A C 1
ATOM 2667 O O . ILE A 1 171 ? 40.90000 1.98200 -6.58300 1.000 19.17598 171 ILE A O 1
ATOM 2683 N N . LEU A 1 172 ? 39.20100 1.36800 -5.25100 1.000 16.22300 172 LEU A N 1
ATOM 2684 C CA . LEU A 1 172 ? 38.74900 2.74600 -5.05700 1.000 18.34430 172 LEU A CA 1
ATOM 2685 C C . LEU A 1 172 ? 39.81900 3.57800 -4.37900 1.000 20.86566 172 LEU A C 1
ATOM 2686 O O . LEU A 1 172 ? 40.05200 4.73800 -4.74900 1.000 23.25279 172 LEU A O 1
ATOM 2702 N N . GLN A 1 173 ? 40.53900 2.97700 -3.41700 1.000 21.58680 173 GLN A N 1
ATOM 2703 C CA . GLN A 1 173 ? 41.60400 3.69100 -2.73100 1.000 23.41860 173 GLN A CA 1
ATOM 2704 C C . GLN A 1 173 ? 42.73500 4.08400 -3.67800 1.000 23.28174 173 GLN A C 1
ATOM 2705 O O . GLN A 1 173 ? 43.44000 5.08600 -3.42000 1.000 28.02704 173 GLN A O 1
ATOM 2719 N N . ASN A 1 174 ? 42.91000 3.37100 -4.78100 1.000 22.28688 174 ASN A N 1
ATOM 2720 C CA . ASN A 1 174 ? 43.95700 3.67700 -5.75400 1.000 24.50557 174 ASN A CA 1
ATOM 2721 C C . ASN A 1 174 ? 43.61300 4.89200 -6.60900 1.000 26.48739 174 ASN A C 1
ATOM 2722 O O . ASN A 1 174 ? 44.49500 5.37600 -7.33200 1.000 33.22504 174 ASN A O 1
ATOM 2733 N N . GLY A 1 175 ? 42.39200 5.41600 -6.52000 1.000 28.99821 175 GLY A N 1
ATOM 2734 C CA . GLY A 1 175 ? 41.94300 6.56500 -7.28900 1.000 29.75357 175 GLY A CA 1
ATOM 2735 C C . GLY A 1 175 ? 40.88100 6.17200 -8.31600 1.000 31.11426 175 GLY A C 1
ATOM 2736 O O . GLY A 1 175 ? 40.61600 5.00500 -8.57600 1.000 35.26739 175 GLY A O 1
ATOM 2740 N N . GLY A 1 176 ? 40.24700 7.17600 -8.86900 1.000 37.85980 176 GLY A N 1
ATOM 2741 C CA . GLY A 1 176 ? 39.22900 6.84400 -9.85900 1.000 33.10397 176 GLY A CA 1
ATOM 2742 C C . GLY A 1 176 ? 37.93800 6.35200 -9.21400 1.000 30.10098 176 GLY A C 1
ATOM 2743 O O . GLY A 1 176 ? 37.63600 6.63200 -8.05500 1.000 31.69854 176 GLY A O 1
ATOM 2747 N N . HIS A 1 177 ? 37.16500 5.62000 -9.99900 1.000 18.01269 177 HIS A N 1
ATOM 2748 C CA . HIS A 1 177 ? 35.79200 5.28600 -9.65900 1.000 15.61766 177 HIS A CA 1
ATOM 2749 C C . HIS A 1 177 ? 35.55300 3.79400 -9.81900 1.000 15.91243 177 HIS A C 1
ATOM 2750 O O . HIS A 1 177 ? 36.24700 3.10300 -10.57800 1.000 15.09128 177 HIS A O 1
ATOM 2764 N N . VAL A 1 178 ? 34.54900 3.31400 -9.09300 1.000 12.81469 178 VAL A N 1
ATOM 2765 C CA . VAL A 1 178 ? 34.18500 1.89700 -9.06900 1.000 12.13040 178 VAL A CA 1
ATOM 2766 C C . VAL A 1 178 ? 32.67200 1.73700 -9.12500 1.000 11.94354 178 VAL A C 1
ATOM 2767 O O . VAL A 1 178 ? 31.93900 2.36400 -8.35600 1.000 13.35423 178 VAL A O 1
ATOM 2780 N N . ILE A 1 179 ? 32.20800 0.87100 -10.02800 1.000 12.55940 179 ILE A N 1
ATOM 2781 C CA . ILE A 1 179 ? 30.82900 0.39700 -10.03300 1.000 14.07537 179 ILE A CA 1
ATOM 2782 C C . ILE A 1 179 ? 30.84400 -1.08200 -9.71000 1.000 15.36237 179 ILE A C 1
ATOM 2783 O O . ILE A 1 179 ? 31.65600 -1.82600 -10.26400 1.000 14.76230 179 ILE A O 1
ATOM 2799 N N . ILE A 1 180 ? 29.99500 -1.49800 -8.79100 1.000 12.73837 180 ILE A N 1
ATOM 2800 C CA . ILE A 1 180 ? 29.73400 -2.91100 -8.49900 1.000 12.93050 180 ILE A CA 1
ATOM 2801 C C . ILE A 1 180 ? 28.32200 -3.15500 -8.97100 1.000 13.53583 180 ILE A C 1
ATOM 2802 O O . ILE A 1 180 ? 27.38700 -2.49600 -8.48700 1.000 16.12562 180 ILE A O 1
ATOM 2818 N N . LEU A 1 181 ? 28.12400 -4.07800 -9.89900 1.000 12.16198 181 LEU A N 1
ATOM 2819 C CA . LEU A 1 181 ? 26.78200 -4.38300 -10.32800 1.000 12.93576 181 LEU A CA 1
ATOM 2820 C C . LEU A 1 181 ? 26.54900 -5.85300 -10.44200 1.000 12.52255 181 LEU A C 1
ATOM 2821 O O . LEU A 1 181 ? 27.49100 -6.64500 -10.60100 1.000 13.47793 181 LEU A O 1
ATOM 2837 N N . GLY A 1 182 ? 25.31200 -6.23300 -10.28600 1.000 12.50413 182 GLY A N 1
ATOM 2838 C CA . GLY A 1 182 ? 24.96100 -7.61400 -10.49700 1.000 13.90430 182 GLY A CA 1
ATOM 2839 C C . GLY A 1 182 ? 24.01400 -8.08600 -9.44800 1.000 12.95682 182 GLY A C 1
ATOM 2840 O O . GLY A 1 182 ? 23.26900 -7.30800 -8.85700 1.000 13.32002 182 GLY A O 1
ATOM 2844 N N . ASP A 1 183 ? 23.97800 -9.40500 -9.27700 1.000 12.26989 183 ASP A N 1
ATOM 2845 C CA . ASP A 1 183 ? 23.02100 -10.11200 -8.45200 1.000 11.51191 183 ASP A CA 1
ATOM 2846 C C . ASP A 1 183 ? 23.69200 -10.30600 -7.11500 1.000 12.93839 183 ASP A C 1
ATOM 2847 O O . ASP A 1 183 ? 24.57100 -11.17100 -6.95000 1.000 14.02273 183 ASP A O 1
ATOM 2856 N N . VAL A 1 184 ? 23.36900 -9.40800 -6.19900 1.000 14.66755 184 VAL A N 1
ATOM 2857 C CA . VAL A 1 184 ? 23.92600 -9.48500 -4.84000 1.000 13.79376 184 VAL A CA 1
ATOM 2858 C C . VAL A 1 184 ? 23.22300 -10.51700 -3.98900 1.000 15.73873 184 VAL A C 1
ATOM 2859 O O . VAL A 1 184 ? 23.76800 -10.97400 -2.96000 1.000 16.85202 184 VAL A O 1
ATOM 2872 N N . ASN A 1 185 ? 22.01200 -10.95400 -4.35800 1.000 15.27815 185 ASN A N 1
ATOM 2873 C CA . ASN A 1 185 ? 21.29400 -12.01100 -3.68500 1.000 16.23089 185 ASN A CA 1
ATOM 2874 C C . ASN A 1 185 ? 20.98300 -11.69000 -2.21900 1.000 20.79460 185 ASN A C 1
ATOM 2875 O O . ASN A 1 185 ? 20.87300 -12.57000 -1.39000 1.000 22.10791 185 ASN A O 1
ATOM 2886 N N . THR A 1 186 ? 20.80500 -10.39600 -1.91200 1.000 17.44420 186 THR A N 1
ATOM 2887 C CA . THR A 1 186 ? 20.25700 -9.91200 -0.64300 1.000 16.03350 186 THR A CA 1
ATOM 2888 C C . THR A 1 186 ? 19.45600 -8.65700 -0.97100 1.000 15.80453 186 THR A C 1
ATOM 2889 O O . THR A 1 186 ? 19.93600 -7.81100 -1.74400 1.000 17.44420 186 THR A O 1
ATOM 2900 N N . SER A 1 187 ? 18.23900 -8.52700 -0.40900 1.000 18.20481 187 SER A N 1
ATOM 2901 C CA . SER A 1 187 ? 17.50700 -7.28800 -0.53400 1.000 19.38390 187 SER A CA 1
ATOM 2902 C C . SER A 1 187 ? 17.84900 -6.42000 0.66500 1.000 20.66037 187 SER A C 1
ATOM 2903 O O . SER A 1 187 ? 18.07900 -6.90600 1.75300 1.000 23.20278 187 SER A O 1
ATOM 2911 N N . HIS A 1 188 ? 17.85300 -5.11100 0.47400 1.000 17.91531 188 HIS A N 1
ATOM 2912 C CA . HIS A 1 188 ? 18.44100 -4.26200 1.50000 1.000 18.36273 188 HIS A CA 1
ATOM 2913 C C . HIS A 1 188 ? 17.46500 -3.83900 2.59200 1.000 23.91076 188 HIS A C 1
ATOM 2914 O O . HIS A 1 188 ? 17.71300 -4.07500 3.79500 1.000 24.10552 188 HIS A O 1
ATOM 2929 N N . ARG A 1 189 ? 16.34700 -3.23000 2.20700 1.000 20.43140 189 ARG A N 1
ATOM 2930 C CA . ARG A 1 189 ? 15.38600 -2.65100 3.13000 1.000 22.73694 189 ARG A CA 1
ATOM 2931 C C . ARG A 1 189 ? 13.98800 -3.19300 2.87800 1.000 18.91806 189 ARG A C 1
ATOM 2932 O O . ARG A 1 189 ? 13.74900 -3.84500 1.85600 1.000 20.73143 189 ARG A O 1
ATOM 2953 N N . PRO A 1 190 ? 13.07600 -3.01800 3.82200 1.000 21.94474 190 PRO A N 1
ATOM 2954 C CA . PRO A 1 190 ? 11.71000 -3.56200 3.66500 1.000 21.85262 190 PRO A CA 1
ATOM 2955 C C . PRO A 1 190 ? 11.05000 -3.21300 2.34700 1.000 26.00838 190 PRO A C 1
ATOM 2956 O O . PRO A 1 190 ? 10.33100 -4.03900 1.77900 1.000 24.32134 190 PRO A O 1
ATOM 2967 N N . LEU A 1 191 ? 11.27800 -1.99500 1.84200 1.000 24.39766 191 LEU A N 1
ATOM 2968 C CA . LEU A 1 191 ? 10.72500 -1.54700 0.57600 1.000 26.16103 191 LEU A CA 1
ATOM 2969 C C . LEU A 1 191 ? 11.15600 -2.43100 -0.58700 1.000 22.24740 191 LEU A C 1
ATOM 2970 O O . LEU A 1 191 ? 10.48900 -2.45100 -1.63700 1.000 24.74507 191 LEU A O 1
ATOM 2986 N N . ASP A 1 192 ? 12.25600 -3.14400 -0.43700 1.000 20.12083 192 ASP A N 1
ATOM 2987 C CA . ASP A 1 192 ? 12.85700 -3.93300 -1.48800 1.000 17.84161 192 ASP A CA 1
ATOM 2988 C C . ASP A 1 192 ? 12.28000 -5.32200 -1.61600 1.000 20.69722 192 ASP A C 1
ATOM 2989 O O . ASP A 1 192 ? 12.80000 -6.13900 -2.39800 1.000 22.79221 192 ASP A O 1
ATOM 2998 N N . HIS A 1 193 ? 11.23200 -5.64200 -0.88000 1.000 21.33677 193 HIS A N 1
ATOM 2999 C CA A HIS A 1 193 ? 10.69200 -6.99600 -0.80300 0.500 23.48439 193 HIS A CA 1
ATOM 3000 C CA B HIS A 1 193 ? 10.65000 -6.95700 -1.03200 0.500 26.94270 193 HIS A CA 1
ATOM 3001 C C . HIS A 1 193 ? 9.17300 -6.89200 -0.69800 1.000 23.27648 193 HIS A C 1
ATOM 3002 O O . HIS A 1 193 ? 8.64900 -5.91200 -0.16400 1.000 24.12131 193 HIS A O 1
ATOM 3029 N N . CYS A 1 194 ? 8.49700 -7.93600 -1.14100 1.000 26.76637 194 CYS A N 1
ATOM 3030 C CA . CYS A 1 194 ? 7.06500 -7.95400 -1.04200 1.000 29.19034 194 CYS A CA 1
ATOM 3031 C C . CYS A 1 194 ? 6.66400 -7.95600 0.43600 1.000 26.59003 194 CYS A C 1
ATOM 3032 O O . CYS A 1 1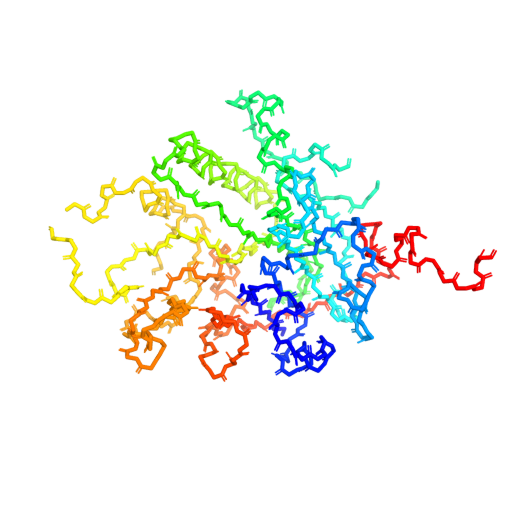94 ? 7.30800 -8.59800 1.27400 1.000 30.42207 194 CYS A O 1
ATOM 3040 N N . ASP A 1 195 ? 5.54200 -7.30700 0.75100 1.000 28.11127 195 ASP A N 1
ATOM 3041 C CA . ASP A 1 195 ? 5.01900 -7.27000 2.08500 1.000 28.95084 195 ASP A CA 1
ATOM 3042 C C . ASP A 1 195 ? 4.53600 -8.67700 2.45600 1.000 31.69591 195 ASP A C 1
ATOM 3043 O O . ASP A 1 195 ? 4.09400 -9.43700 1.58200 1.000 31.34586 195 ASP A O 1
ATOM 3052 N N . PRO A 1 196 ? 4.58000 -9.02900 3.72500 1.000 28.50605 196 PRO A N 1
ATOM 3053 C CA . PRO A 1 196 ? 4.97200 -8.28100 4.92800 1.000 27.80597 196 PRO A CA 1
ATOM 3054 C C . PRO A 1 196 ? 6.44100 -8.45400 5.33500 1.000 25.37409 196 PRO A C 1
ATOM 3055 O O . PRO A 1 196 ? 7.11900 -9.35100 4.84700 1.000 28.40604 196 PRO A O 1
ATOM 3066 N N . THR A 1 197 ? 6.92000 -7.60100 6.24300 1.000 33.03554 197 THR A N 1
ATOM 3067 C CA . THR A 1 197 ? 8.32300 -7.59600 6.62600 1.000 29.83779 197 THR A CA 1
ATOM 3068 C C . THR A 1 197 ? 8.50100 -7.92800 8.09900 1.000 37.47028 197 THR A C 1
ATOM 3069 O O . THR A 1 197 ? 7.60400 -7.71900 8.92100 1.000 43.86315 197 THR A O 1
ATOM 3080 N N . ASP A 1 198 ? 9.65900 -8.51400 8.40100 1.000 41.43128 198 ASP A N 1
ATOM 3081 C CA . ASP A 1 198 ? 10.04600 -8.84700 9.76500 1.000 50.87978 198 ASP A CA 1
ATOM 3082 C C . ASP A 1 198 ? 10.10100 -7.58500 10.61100 1.000 51.91675 198 ASP A C 1
ATOM 3083 O O . ASP A 1 198 ? 10.91400 -6.68500 10.35100 1.000 41.96556 198 ASP A O 1
ATOM 3092 N N . LEU A 1 199 ? 9.29600 -7.55800 11.68000 1.000 46.62401 199 LEU A N 1
ATOM 3093 C CA . LEU A 1 199 ? 9.24000 -6.43600 12.57700 1.000 50.57712 199 LEU A CA 1
ATOM 3094 C C . LEU A 1 199 ? 10.22300 -6.50500 13.71100 1.000 62.98913 199 LEU A C 1
ATOM 3095 O O . LEU A 1 199 ? 10.44100 -5.51600 14.36100 1.000 69.09776 199 LEU A O 1
ATOM 3111 N N . THR A 1 201 ? 13.49500 -8.47200 13.68600 1.000 64.49457 201 THR A N 1
ATOM 3112 C CA . THR A 1 201 ? 14.81900 -8.90500 13.33700 1.000 58.58597 201 THR A CA 1
ATOM 3113 C C . THR A 1 201 ? 15.19400 -8.80900 11.86300 1.000 61.34157 201 THR A C 1
ATOM 3114 O O . THR A 1 201 ? 15.98100 -9.59100 11.37800 1.000 56.51993 201 THR A O 1
ATOM 3118 N N . PHE A 1 202 ? 14.65900 -7.83200 11.15800 1.000 56.37518 202 PHE A N 1
ATOM 3119 C CA . PHE A 1 202 ? 14.95800 -7.69500 9.73600 1.000 56.05672 202 PHE A CA 1
ATOM 3120 C C . PHE A 1 202 ? 16.44300 -7.41700 9.50500 1.000 54.15649 202 PHE A C 1
ATOM 3121 O O . PHE A 1 202 ? 17.03200 -7.92700 8.54100 1.000 44.33689 202 PHE A O 1
ATOM 3138 N N . GLU A 1 203 ? 17.06700 -6.65000 10.40500 1.000 65.80526 203 GLU A N 1
ATOM 3139 C CA . GLU A 1 203 ? 18.48600 -6.32700 10.33100 1.000 72.22971 203 GLU A CA 1
ATOM 3140 C C . GLU A 1 203 ? 19.39100 -7.47000 10.78000 1.000 62.02059 203 GLU A C 1
ATOM 3141 O O . GLU A 1 203 ? 20.59200 -7.42300 10.49500 1.000 59.56240 203 GLU A O 1
ATOM 3153 N N . GLU A 1 204 ? 18.84500 -8.48300 11.46900 1.000 47.90311 204 GLU A N 1
ATOM 3154 C CA . GLU A 1 204 ? 19.65100 -9.57800 12.01700 1.000 56.54362 204 GLU A CA 1
ATOM 3155 C C . GLU A 1 204 ? 20.34400 -10.41200 10.93900 1.000 53.01162 204 GLU A C 1
ATOM 3156 O O . GLU A 1 204 ? 21.32400 -11.10400 11.23200 1.000 58.46227 204 GLU A O 1
ATOM 3168 N N . ASN A 1 205 ? 19.87200 -10.35500 9.71400 1.000 35.68059 205 ASN A N 1
ATOM 3169 C CA . ASN A 1 205 ? 20.40400 -11.15900 8.62600 1.000 30.42470 205 ASN A CA 1
ATOM 3170 C C . ASN A 1 205 ? 21.86100 -10.76900 8.34900 1.000 35.60427 205 ASN A C 1
ATOM 3171 O O . ASN A 1 205 ? 22.12500 -9.59700 8.08600 1.000 28.25339 205 ASN A O 1
ATOM 3182 N N . PRO A 1 206 ? 22.81700 -11.70300 8.37700 1.000 26.08471 206 PRO A N 1
ATOM 3183 C CA . PRO A 1 206 ? 24.23700 -11.30300 8.21300 1.000 28.23233 206 PRO A CA 1
ATOM 3184 C C . PRO A 1 206 ? 24.57000 -10.71600 6.84600 1.000 27.76386 206 PRO A C 1
ATOM 3185 O O . PRO A 1 206 ? 25.47600 -9.87100 6.76200 1.000 27.08746 206 PRO A O 1
ATOM 3196 N N . GLY A 1 207 ? 23.85300 -11.09000 5.78900 1.000 23.80812 207 GLY A N 1
ATOM 3197 C CA . GLY A 1 207 ? 24.08800 -10.47900 4.49600 1.000 23.39754 207 GLY A CA 1
ATOM 3198 C C . GLY A 1 207 ? 23.59600 -9.05200 4.47800 1.000 25.41621 207 GLY A C 1
ATOM 3199 O O . GLY A 1 207 ? 24.21200 -8.16500 3.87700 1.000 23.46597 207 GLY A O 1
ATOM 3203 N N . ARG A 1 208 ? 22.47200 -8.80900 5.15900 1.000 25.53990 208 ARG A N 1
ATOM 3204 C CA . ARG A 1 208 ? 21.93900 -7.46000 5.22000 1.000 22.33426 208 ARG A CA 1
ATOM 3205 C C . ARG A 1 208 ? 22.77800 -6.59300 6.12600 1.000 24.79771 208 ARG A C 1
ATOM 3206 O O . ARG A 1 208 ? 22.99800 -5.40900 5.82200 1.000 24.03972 208 ARG A O 1
ATOM 3227 N N . GLN A 1 209 ? 23.32900 -7.15900 7.19100 1.000 22.94749 209 GLN A N 1
ATOM 3228 C CA . GLN A 1 209 ? 24.28800 -6.40600 7.99200 1.000 25.57149 209 GLN A CA 1
ATOM 3229 C C . GLN A 1 209 ? 25.47300 -6.00300 7.12900 1.000 22.16318 209 GLN A C 1
ATOM 3230 O O . GLN A 1 209 ? 26.01400 -4.88900 7.26200 1.000 23.75022 209 GLN A O 1
ATOM 3244 N N . TRP A 1 210 ? 25.94500 -6.92500 6.29000 1.000 22.45796 210 TRP A N 1
ATOM 3245 C CA . TRP A 1 210 ? 27.06600 -6.60200 5.40700 1.000 21.33414 210 TRP A CA 1
ATOM 3246 C C . TRP A 1 210 ? 26.71900 -5.44300 4.49600 1.000 18.60749 210 TRP A C 1
ATOM 3247 O O . TRP A 1 210 ? 27.48500 -4.47000 4.37500 1.000 21.61312 210 TRP A O 1
ATOM 3268 N N . LEU A 1 211 ? 25.55700 -5.51000 3.85200 1.000 20.03924 211 LEU A N 1
ATOM 3269 C CA . LEU A 1 21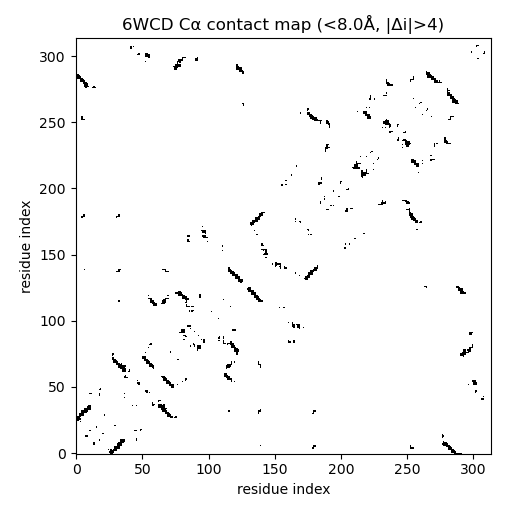1 ? 25.14400 -4.45100 2.94300 1.000 23.39228 211 LEU A CA 1
ATOM 3270 C C . LEU A 1 211 ? 25.00000 -3.12600 3.67000 1.000 26.07418 211 LEU A C 1
ATOM 3271 O O . LEU A 1 211 ? 25.38400 -2.06800 3.12700 1.000 26.30579 211 LEU A O 1
ATOM 3287 N N . ASN A 1 212 ? 24.40100 -3.13600 4.88100 1.000 21.17359 212 ASN A N 1
ATOM 3288 C CA . ASN A 1 212 ? 24.19400 -1.92000 5.63000 1.000 22.38689 212 ASN A CA 1
ATOM 3289 C C . ASN A 1 212 ? 25.49800 -1.17500 5.85500 1.000 26.39264 212 ASN A C 1
ATOM 3290 O O . ASN A 1 212 ? 25.50900 0.06000 5.85400 1.000 31.49851 212 ASN A O 1
ATOM 3301 N N . GLN A 1 213 ? 26.59500 -1.88800 6.14900 1.000 22.34215 213 GLN A N 1
ATOM 3302 C CA . GLN A 1 213 ? 27.85600 -1.19100 6.37400 1.000 23.64231 213 GLN A CA 1
ATOM 3303 C C . GLN A 1 213 ? 28.62200 -0.93100 5.09300 1.000 24.62401 213 GLN A C 1
ATOM 3304 O O . GLN A 1 213 ? 29.47000 -0.02100 5.07300 1.000 27.63226 213 GLN A O 1
ATOM 3318 N N . PHE A 1 214 ? 28.32500 -1.65700 4.01600 1.000 19.98924 214 PHE A N 1
ATOM 3319 C CA . PHE A 1 214 ? 29.01800 -1.44300 2.75600 1.000 20.92883 214 PHE A CA 1
ATOM 3320 C C . PHE A 1 214 ? 28.47500 -0.20400 2.04400 1.000 20.56826 214 PHE A C 1
ATOM 3321 O O . PHE A 1 214 ? 29.23600 0.54300 1.38300 1.000 21.17886 214 PHE A O 1
ATOM 3338 N N . LEU A 1 215 ? 27.18500 0.05600 2.21000 1.000 22.01053 215 LEU A N 1
ATOM 3339 C CA . LEU A 1 215 ? 26.51400 1.16600 1.53700 1.000 20.27348 215 LEU A CA 1
ATOM 3340 C C . LEU A 1 215 ? 26.44900 2.37500 2.44600 1.000 24.49241 215 LEU A C 1
ATOM 3341 O O . LEU A 1 215 ? 26.25100 2.25300 3.65300 1.000 25.73993 215 LEU A O 1
ATOM 3357 N N . GLY A 1 216 ? 26.59500 3.54200 1.84500 1.000 21.70260 216 GLY A N 1
ATOM 3358 C CA . GLY A 1 216 ? 26.33500 4.77100 2.52600 1.000 22.97381 216 GLY A CA 1
ATOM 3359 C C . GLY A 1 216 ? 24.93300 5.26500 2.27800 1.000 29.46932 216 GLY A C 1
ATOM 3360 O O . GLY A 1 216 ? 24.21400 4.81200 1.40200 1.000 27.76122 216 GLY A O 1
ATOM 3364 N N . ASP A 1 217 ? 24.51600 6.21700 3.08200 1.000 28.55079 217 ASP A N 1
ATOM 3365 C CA . ASP A 1 217 ? 23.21600 6.82600 2.89800 1.000 30.03255 217 ASP A CA 1
ATOM 3366 C C . ASP A 1 217 ? 23.39000 8.22400 2.32900 1.000 38.14668 217 ASP A C 1
ATOM 3367 O O . ASP A 1 217 ? 24.03400 9.07400 2.96900 1.000 48.39264 217 ASP A O 1
ATOM 3376 N N . PRO A 1 218 ? 22.84400 8.51800 1.14800 1.000 35.03578 218 PRO A N 1
ATOM 3377 C CA . PRO A 1 218 ? 22.83300 9.92500 0.71600 1.000 40.21798 218 PRO A CA 1
ATOM 3378 C C . PRO A 1 218 ? 21.96100 10.81000 1.62200 1.000 48.17683 218 PRO A C 1
ATOM 3379 O O . PRO A 1 218 ? 21.86000 12.00200 1.32500 1.000 61.58107 218 PRO A O 1
ATOM 3390 N N . SER A 1 236 ? 27.88800 5.20100 6.39400 1.000 74.82213 236 SER A N 1
ATOM 3391 C CA . SER A 1 236 ? 29.31700 5.17100 6.65400 1.000 70.56899 236 SER A CA 1
ATOM 3392 C C . SER A 1 236 ? 30.05900 4.59200 5.44700 1.000 50.52711 236 SER A C 1
ATOM 3393 O O . SER A 1 236 ? 31.20600 4.85100 5.21600 1.000 44.10792 236 SER A O 1
ATOM 3401 N N . GLY A 1 237 ? 29.40700 3.70300 4.66400 1.000 39.38104 237 GLY A N 1
ATOM 3402 C CA . GLY A 1 237 ? 29.91700 3.04300 3.48700 1.000 27.30064 237 GLY A CA 1
ATOM 3403 C C . GLY A 1 237 ? 30.31800 4.02300 2.39500 1.000 26.16630 237 GLY A C 1
ATOM 3404 O O . GLY A 1 237 ? 29.86500 5.16400 2.31700 1.000 26.40843 237 GLY A O 1
ATOM 3408 N N . LEU A 1 238 ? 31.14500 3.51500 1.50400 1.000 21.95263 238 LEU A N 1
ATOM 3409 C CA . LEU A 1 238 ? 31.75900 4.28800 0.44500 1.000 20.30243 238 LEU A CA 1
ATOM 3410 C C . LEU A 1 238 ? 30.98400 4.20100 -0.86200 1.000 22.35268 238 LEU A C 1
ATOM 3411 O O . LEU A 1 238 ? 31.32200 4.92700 -1.81600 1.000 21.41836 238 LEU A O 1
ATOM 3427 N N . PHE A 1 239 ? 29.97600 3.35300 -0.93300 1.000 18.31535 239 PHE A N 1
ATOM 3428 C CA . PHE A 1 239 ? 29.19500 3.08400 -2.14500 1.000 17.17048 239 PHE A CA 1
ATOM 3429 C C . PHE A 1 239 ? 27.74700 3.46800 -1.94500 1.000 19.02597 239 PHE A C 1
ATOM 3430 O O . PHE A 1 239 ? 27.19800 3.33500 -0.85500 1.000 20.61300 239 PHE A O 1
ATOM 3447 N N . TYR A 1 240 ? 27.10200 3.96900 -3.00100 1.000 17.77845 240 TYR A N 1
ATOM 3448 C CA . TYR A 1 240 ? 25.68300 4.23600 -2.98500 1.000 18.28903 240 TYR A CA 1
ATOM 3449 C C . TYR A 1 240 ? 24.95600 3.22800 -3.89200 1.000 16.70990 240 TYR A C 1
ATOM 3450 O O . TYR A 1 240 ? 25.42600 2.90200 -4.98500 1.000 16.48356 240 TYR A O 1
ATOM 3468 N N . ASP A 1 241 ? 23.77400 2.83500 -3.44500 1.000 16.91782 241 ASP A N 1
ATOM 3469 C CA . ASP A 1 241 ? 22.76700 2.12000 -4.24000 1.000 16.64410 241 ASP A CA 1
ATOM 3470 C C . ASP A 1 241 ? 22.13200 3.11100 -5.21000 1.000 17.95742 241 ASP A C 1
ATOM 3471 O O . ASP A 1 241 ? 21.31700 3.95400 -4.81100 1.000 17.42314 241 ASP A O 1
ATOM 3480 N N . SER A 1 242 ? 22.54100 3.07100 -6.46600 1.000 14.44384 242 SER A N 1
ATOM 3481 C CA . SER A 1 242 ? 22.17800 4.17800 -7.35300 1.000 13.46477 242 SER A CA 1
ATOM 3482 C C . SER A 1 242 ? 20.68400 4.23400 -7.58500 1.000 15.08076 242 SER A C 1
ATOM 3483 O O . SER A 1 242 ? 20.12500 5.31100 -7.75900 1.000 15.13603 242 SER A O 1
ATOM 3491 N N . PHE A 1 243 ? 20.01900 3.08400 -7.69000 1.000 13.84113 243 PHE A N 1
ATOM 3492 C CA . PHE A 1 243 ? 18.58200 3.12500 -7.86800 1.000 15.90454 243 PHE A CA 1
ATOM 3493 C C . PHE A 1 243 ? 17.92600 3.96000 -6.78000 1.000 18.11007 243 PHE A C 1
ATOM 3494 O O . PHE A 1 243 ? 17.04200 4.76900 -7.05700 1.000 16.73885 243 PHE A O 1
ATOM 3511 N N . ARG A 1 244 ? 18.34400 3.77800 -5.51400 1.000 16.39407 244 ARG A N 1
ATOM 3512 C CA . ARG A 1 244 ? 17.69500 4.50100 -4.43500 1.000 16.26774 244 ARG A CA 1
ATOM 3513 C C . ARG A 1 244 ? 18.17700 5.93200 -4.30100 1.000 20.25506 244 ARG A C 1
ATOM 3514 O O . ARG A 1 244 ? 17.48900 6.75900 -3.69700 1.000 20.87619 244 ARG A O 1
ATOM 3535 N N . TYR A 1 245 ? 19.32900 6.27100 -4.87000 1.000 19.64709 245 TYR A N 1
ATOM 3536 C CA . TYR A 1 245 ? 19.73100 7.65800 -4.93100 1.000 19.54182 245 TYR A CA 1
ATOM 3537 C C . TYR A 1 245 ? 18.70300 8.45300 -5.72800 1.000 19.71815 245 TYR A C 1
ATOM 3538 O O . TYR A 1 245 ? 18.38400 9.58600 -5.39200 1.000 21.93684 245 TYR A O 1
ATOM 3556 N N . PHE A 1 246 ? 18.16800 7.83900 -6.80000 1.000 18.60486 246 PHE A N 1
ATOM 3557 C CA . PHE A 1 246 ? 17.23200 8.56200 -7.66000 1.000 18.31535 246 PHE A CA 1
ATOM 3558 C C . PHE A 1 246 ? 15.77300 8.25300 -7.36000 1.000 18.28903 246 PHE A C 1
ATOM 3559 O O . PHE A 1 246 ? 14.91500 9.06700 -7.68900 1.000 21.11832 246 PHE A O 1
ATOM 3576 N N . HIS A 1 247 ? 15.48300 7.09800 -6.75000 1.000 18.10743 247 HIS A N 1
ATOM 3577 C CA . HIS A 1 247 ? 14.10800 6.64800 -6.50900 1.000 18.84436 247 HIS A CA 1
ATOM 3578 C C . HIS A 1 247 ? 13.96900 6.13500 -5.08000 1.000 20.08662 247 HIS A C 1
ATOM 3579 O O . HIS A 1 247 ? 13.71300 4.94400 -4.84700 1.000 18.58118 247 HIS A O 1
ATOM 3593 N N . PRO A 1 248 ? 14.18200 6.99400 -4.10500 1.000 21.74734 248 PRO A N 1
ATOM 3594 C CA . PRO A 1 248 ? 14.32700 6.50000 -2.71600 1.000 23.22384 248 PRO A CA 1
ATOM 3595 C C . PRO A 1 248 ? 13.06500 5.90300 -2.13500 1.000 23.46597 248 PRO A C 1
ATOM 3596 O O . PRO A 1 248 ? 13.17700 5.12200 -1.17000 1.000 29.42721 248 PRO A O 1
ATOM 3607 N N . THR A 1 249 ? 11.88300 6.26100 -2.63200 1.000 23.31332 249 THR A N 1
ATOM 3608 C CA . THR A 1 249 ? 10.62400 5.79200 -2.04500 1.000 25.43989 249 THR A CA 1
ATOM 3609 C C . THR A 1 249 ? 9.79600 4.92600 -2.99300 1.000 26.66899 249 THR A C 1
ATOM 3610 O O . THR A 1 249 ? 8.67300 4.52900 -2.63500 1.000 30.43786 249 THR A O 1
ATOM 3621 N N . GLN A 1 250 ? 10.30400 4.59300 -4.17200 1.000 23.04487 250 GLN A N 1
ATOM 3622 C CA . GLN A 1 250 ? 9.48600 3.85300 -5.13800 1.000 22.17371 250 GLN A CA 1
ATOM 3623 C C . GLN A 1 250 ? 9.16600 2.44900 -4.60900 1.000 22.12634 250 GLN A C 1
ATOM 3624 O O . GLN A 1 250 ? 10.08000 1.69800 -4.25100 1.000 21.86052 250 GLN A O 1
ATOM 3638 N N . LYS A 1 251 ? 7.87900 2.11100 -4.59400 1.000 25.73203 251 LYS A N 1
ATOM 3639 C CA . LYS A 1 251 ? 7.38000 0.81900 -4.11700 1.000 23.85549 251 LYS A CA 1
ATOM 3640 C C . LYS A 1 251 ? 7.30600 -0.21500 -5.24000 1.000 23.17120 251 LYS A C 1
ATOM 3641 O O . LYS A 1 251 ? 7.18500 0.11000 -6.41200 1.000 26.24525 251 LYS A O 1
ATOM 3660 N N . ASN A 1 252 ? 7.39400 -1.50600 -4.84500 1.000 27.14273 252 ASN A N 1
ATOM 3661 C CA . ASN A 1 252 ? 7.24200 -2.62800 -5.80200 1.000 28.51658 252 ASN A CA 1
ATOM 3662 C C . ASN A 1 252 ? 8.26500 -2.62900 -6.90700 1.000 31.67748 252 ASN A C 1
ATOM 3663 O O . ASN A 1 252 ? 8.02200 -3.09100 -8.03500 1.000 31.64327 252 ASN A O 1
ATOM 3674 N N . ALA A 1 253 ? 9.46200 -2.13600 -6.63300 1.000 20.40771 253 ALA A N 1
ATOM 3675 C CA . ALA A 1 253 ? 10.46000 -2.03500 -7.65900 1.000 21.48152 253 ALA A CA 1
ATOM 3676 C C . ALA A 1 253 ? 11.32800 -3.28600 -7.57600 1.000 22.81063 253 ALA A C 1
ATOM 3677 O O . ALA A 1 253 ? 12.48500 -3.23500 -7.17900 1.000 30.89318 253 ALA A O 1
ATOM 3684 N N . PHE A 1 254 ? 10.77000 -4.40200 -8.01300 1.000 16.70463 254 PHE A N 1
ATOM 3685 C CA . PHE A 1 254 ? 11.46600 -5.66600 -7.89000 1.000 14.73335 254 PHE A CA 1
ATOM 3686 C C . PHE A 1 254 ? 12.20100 -6.06100 -9.17100 1.000 15.38606 254 PHE A C 1
ATOM 3687 O O . PHE A 1 254 ? 11.91300 -5.54100 -10.26000 1.000 15.52291 254 PHE A O 1
ATOM 3704 N N . THR A 1 255 ? 13.21000 -6.92200 -9.02300 1.000 13.06999 255 THR A N 1
ATOM 3705 C CA . THR A 1 255 ? 14.01300 -7.38100 -10.14500 1.000 11.83826 255 THR A CA 1
ATOM 3706 C C . THR A 1 255 ? 14.00100 -8.88600 -10.32800 1.000 12.98050 255 THR A C 1
ATOM 3707 O O . THR A 1 255 ? 14.62200 -9.39800 -11.27700 1.000 14.04905 255 THR A O 1
ATOM 3718 N N . CYS A 1 256 ? 13.36700 -9.62900 -9.41000 1.000 12.73837 256 CYS A N 1
ATOM 3719 C CA . CYS A 1 256 ? 13.44400 -11.07500 -9.39900 1.000 14.10169 256 CYS A CA 1
ATOM 3720 C C . CYS A 1 256 ? 12.13900 -11.63600 -8.91400 1.000 15.59134 256 CYS A C 1
ATOM 3721 O O . CYS A 1 256 ? 11.64100 -11.21400 -7.84800 1.000 16.38881 256 CYS A O 1
ATOM 3729 N N . TRP A 1 257 ? 11.61400 -12.64800 -9.64600 1.000 15.24393 257 TRP A N 1
ATOM 3730 C CA . TRP A 1 257 ? 10.37600 -13.35200 -9.32800 1.000 16.94940 257 TRP A CA 1
ATOM 3731 C C . TRP A 1 257 ? 10.62300 -14.82700 -9.63000 1.000 26.95586 257 TRP A C 1
ATOM 3732 O O . TRP A 1 257 ? 11.14300 -15.17200 -10.71700 1.000 22.02106 257 TRP A O 1
ATOM 3753 N N . CYS A 1 258 ? 10.15900 -15.70900 -8.76600 1.000 26.23736 258 CYS A N 1
ATOM 3754 C CA . CYS A 1 258 ? 10.40900 -17.10700 -9.04000 1.000 27.10062 258 CYS A CA 1
ATOM 3755 C C . CYS A 1 258 ? 9.67400 -17.58600 -10.28400 1.000 30.56419 258 CYS A C 1
ATOM 3756 O O . CYS A 1 258 ? 8.62700 -17.10500 -10.62800 1.000 27.60594 258 CYS A O 1
ATOM 3764 N N . SER A 1 259 ? 10.20800 -18.60400 -10.92200 1.000 30.10887 259 SER A N 1
ATOM 3765 C CA . SER A 1 259 ? 9.63800 -19.02000 -12.19800 1.000 36.97549 259 SER A CA 1
ATOM 3766 C C . SER A 1 259 ? 8.24500 -19.59100 -12.02400 1.000 43.36573 259 SER A C 1
ATOM 3767 O O . SER A 1 259 ? 7.43300 -19.54000 -12.95000 1.000 46.68454 259 SER A O 1
ATOM 3775 N N . ALA A 1 260 ? 7.94700 -20.11800 -10.85200 1.000 37.60977 260 ALA A N 1
ATOM 3776 C CA . ALA A 1 260 ? 6.73200 -20.89700 -10.69400 1.000 36.10696 260 ALA A CA 1
ATOM 3777 C C . ALA A 1 260 ? 5.56700 -20.04500 -10.20900 1.000 34.58309 260 ALA A C 1
ATOM 3778 O O . ALA A 1 260 ? 5.73500 -18.95300 -9.66400 1.000 32.72234 260 ALA A O 1
ATOM 3785 N N . SER A 1 261 ? 4.35800 -20.58300 -10.40200 1.000 36.13065 261 SER A N 1
ATOM 3786 C CA . SER A 1 261 ? 3.17300 -20.15300 -9.66300 1.000 40.16271 261 SER A CA 1
ATOM 3787 C C . SER A 1 261 ? 2.81700 -18.69200 -9.92900 1.000 32.35125 261 SER A C 1
ATOM 3788 O O . SER A 1 261 ? 2.12400 -18.05200 -9.10700 1.000 37.64136 261 SER A O 1
ATOM 3796 N N . GLY A 1 262 ? 3.22400 -18.18300 -11.09000 1.000 33.83037 262 GLY A N 1
ATOM 3797 C CA . GLY A 1 262 ? 2.70800 -16.90800 -11.59500 1.000 35.53847 262 GLY A CA 1
ATOM 3798 C C . GLY A 1 262 ? 3.27300 -15.68900 -10.90000 1.000 28.47183 262 GLY A C 1
ATOM 3799 O O . GLY A 1 262 ? 2.64100 -14.61700 -10.88800 1.000 27.09799 262 GLY A O 1
ATOM 3803 N N . ALA A 1 263 ? 4.45300 -15.82600 -10.30900 1.000 24.40029 263 ALA A N 1
ATOM 3804 C CA . ALA A 1 263 ? 4.96500 -14.78100 -9.43400 1.000 23.94498 263 ALA A CA 1
ATOM 3805 C C . ALA A 1 263 ? 5.16700 -13.46400 -10.16500 1.000 24.25554 263 ALA A C 1
ATOM 3806 O O . ALA A 1 263 ? 4.95500 -12.39700 -9.60000 1.000 20.06820 263 ALA A O 1
ATOM 3813 N N . ARG A 1 264 ? 5.67900 -13.49900 -11.39600 1.000 21.66576 264 ARG A N 1
ATOM 3814 C CA . ARG A 1 264 ? 5.94600 -12.21000 -12.03000 1.000 22.89222 264 ARG A CA 1
ATOM 3815 C C . ARG A 1 264 ? 4.67600 -11.43400 -12.28600 1.000 27.38749 264 ARG A C 1
ATOM 3816 O O . ARG A 1 264 ? 4.67300 -10.19600 -12.21600 1.000 30.85896 264 ARG A O 1
ATOM 3837 N N . GLN A 1 265 ? 3.57200 -12.13000 -12.54700 1.000 26.06365 265 GLN A N 1
ATOM 3838 C CA . GLN A 1 265 ? 2.29900 -11.48500 -12.74300 1.000 24.86088 265 GLN A CA 1
ATOM 3839 C C . GLN A 1 265 ? 1.69000 -10.97100 -11.44000 1.000 28.13495 265 GLN A C 1
ATOM 3840 O O . GLN A 1 265 ? 0.95000 -9.99900 -11.45400 1.000 28.78240 265 GLN A O 1
ATOM 3854 N N . THR A 1 266 ? 1.92700 -11.65400 -10.31000 1.000 23.13962 266 THR A N 1
ATOM 3855 C CA . THR A 1 266 ? 1.33300 -11.19700 -9.05200 1.000 20.90251 266 THR A CA 1
ATOM 3856 C C . THR A 1 266 ? 2.27800 -10.25300 -8.31200 1.000 23.61862 266 THR A C 1
ATOM 3857 O O . THR A 1 266 ? 1.91400 -9.75400 -7.23300 1.000 29.57723 266 THR A O 1
ATOM 3868 N N . ASN A 1 267 ? 3.44900 -10.00700 -8.88200 1.000 23.03697 267 ASN A N 1
ATOM 3869 C CA . ASN A 1 267 ? 4.55400 -9.22200 -8.31100 1.000 25.84257 267 ASN A CA 1
ATOM 3870 C C . ASN A 1 267 ? 4.98800 -9.79200 -6.95800 1.000 25.44516 267 ASN A C 1
ATOM 3871 O O . ASN A 1 267 ? 5.28400 -9.08600 -5.98900 1.000 23.77653 267 ASN A O 1
ATOM 3882 N N . TYR A 1 268 ? 5.04900 -11.09400 -6.91000 1.000 19.33127 268 TYR A N 1
ATOM 3883 C CA . TYR A 1 268 ? 5.67500 -11.80000 -5.79600 1.000 17.97321 268 TYR A CA 1
ATOM 3884 C C . TYR A 1 268 ? 7.17300 -11.78600 -6.06400 1.000 17.72581 268 TYR A C 1
ATOM 3885 O O . TYR A 1 268 ? 7.73900 -12.69400 -6.70300 1.000 19.82869 268 TYR A O 1
ATOM 3903 N N . GLY A 1 269 ? 7.83200 -10.72900 -5.60500 1.000 17.78108 269 GLY A N 1
ATOM 3904 C CA . GLY A 1 269 ? 9.21800 -10.47600 -5.97400 1.000 20.48403 269 GLY A CA 1
ATOM 3905 C C . GLY A 1 269 ? 10.07400 -9.74400 -4.96000 1.000 18.38642 269 GLY A C 1
ATOM 3906 O O . GLY A 1 269 ? 9.62400 -9.35100 -3.88100 1.000 18.30219 269 GLY A O 1
ATOM 3910 N N . THR A 1 270 ? 11.33400 -9.54100 -5.35500 1.000 16.71253 270 THR A N 1
ATOM 3911 C CA A THR A 1 270 ? 12.34600 -8.91200 -4.51300 0.520 17.56526 270 THR A CA 1
ATOM 3912 C CA B THR A 1 270 ? 12.29900 -8.84200 -4.51200 0.480 19.37074 270 THR A CA 1
ATOM 3913 C C . THR A 1 270 ? 13.29100 -8.12800 -5.40000 1.000 16.08351 270 THR A C 1
ATOM 3914 O O . THR A 1 270 ? 13.46800 -8.47700 -6.56000 1.000 15.07549 270 THR A O 1
ATOM 3935 N N . ARG A 1 271 ? 13.92000 -7.06900 -4.84600 1.000 15.77821 271 ARG A N 1
ATOM 3936 C CA . ARG A 1 271 ? 14.96900 -6.32500 -5.56400 1.000 15.02812 271 ARG A CA 1
ATOM 3937 C C . ARG A 1 271 ? 16.34000 -6.80500 -5.04100 1.000 16.15194 271 ARG A C 1
ATOM 3938 O O . ARG A 1 271 ? 16.69300 -6.51600 -3.88400 1.000 16.46776 271 ARG A O 1
ATOM 3959 N N . ILE A 1 272 ? 17.06800 -7.56100 -5.86000 1.000 14.92284 272 ILE A N 1
ATOM 3960 C CA . ILE A 1 272 ? 18.35800 -8.14000 -5.46600 1.000 12.46465 272 ILE A CA 1
ATOM 3961 C C . ILE A 1 272 ? 19.43900 -7.84100 -6.50500 1.000 13.47530 272 ILE A C 1
ATOM 3962 O O . ILE A 1 272 ? 20.58600 -8.33300 -6.35000 1.000 14.07274 272 ILE A O 1
ATOM 3978 N N . ASP A 1 273 ? 19.12100 -7.07300 -7.51900 1.000 12.63836 273 ASP A N 1
ATOM 3979 C CA . ASP A 1 273 ? 20.05200 -6.64000 -8.55700 1.000 13.62269 273 ASP A CA 1
ATOM 3980 C C . ASP A 1 273 ? 20.29100 -5.14500 -8.42200 1.000 14.45436 273 ASP A C 1
ATOM 3981 O O . ASP A 1 273 ? 19.35100 -4.34200 -8.35200 1.000 14.61754 273 ASP A O 1
ATOM 3990 N N . TYR A 1 274 ? 21.55800 -4.77500 -8.39800 1.000 12.17251 274 TYR A N 1
ATOM 3991 C CA . TYR A 1 274 ? 22.00300 -3.45900 -8.04900 1.000 10.86972 274 TYR A CA 1
ATOM 3992 C C . TYR A 1 274 ? 23.01300 -2.92400 -9.02500 1.000 11.99354 274 TYR A C 1
ATOM 3993 O O . TYR A 1 274 ? 23.75900 -3.65800 -9.67300 1.000 12.17778 274 TYR A O 1
ATOM 4011 N N . ILE A 1 275 ? 23.06700 -1.56800 -9.08800 1.000 12.43307 275 ILE A N 1
ATOM 4012 C CA . ILE A 1 275 ? 24.19500 -0.83400 -9.66300 1.000 11.16976 275 ILE A CA 1
ATOM 4013 C C . ILE A 1 275 ? 24.71000 0.06600 -8.55900 1.000 11.46980 275 ILE A C 1
ATOM 4014 O O . ILE A 1 275 ? 24.09100 1.08100 -8.20200 1.000 13.15158 275 ILE A O 1
ATOM 4030 N N . LEU A 1 276 ? 25.81800 -0.32300 -7.94400 1.000 11.76720 276 LEU A N 1
ATOM 4031 C CA . LEU A 1 276 ? 26.41700 0.42200 -6.84200 1.000 12.08566 276 LEU A CA 1
ATOM 4032 C C . LEU A 1 276 ? 27.57400 1.22500 -7.39000 1.000 14.71492 276 LEU A C 1
ATOM 4033 O O . LEU A 1 276 ? 28.29200 0.77500 -8.27800 1.000 15.96507 276 LEU A O 1
ATOM 4049 N N . GLY A 1 277 ? 27.72900 2.45600 -6.94000 1.000 14.86494 277 GLY A N 1
ATOM 4050 C CA . GLY A 1 277 ? 28.85900 3.26100 -7.38400 1.000 16.17562 277 GLY A CA 1
ATOM 4051 C C . GLY A 1 277 ? 29.44900 3.98900 -6.20200 1.000 13.50951 277 GLY A C 1
ATOM 4052 O O . GLY A 1 277 ? 28.77000 4.26500 -5.22000 1.000 14.56490 277 GLY A O 1
ATOM 4056 N N . ASN A 1 278 ? 30.71700 4.35500 -6.31500 1.000 13.99115 278 ASN A N 1
ATOM 4057 C CA . ASN A 1 278 ? 31.25300 5.16100 -5.23200 1.000 16.45197 278 ASN A CA 1
ATOM 4058 C C . ASN A 1 278 ? 30.52000 6.50900 -5.16400 1.000 15.09918 278 ASN A C 1
ATOM 4059 O O . ASN A 1 278 ? 29.99900 7.01100 -6.18000 1.000 15.48607 278 ASN A O 1
ATOM 4070 N N . ARG A 1 279 ? 30.50000 7.10000 -3.97000 1.000 18.61539 279 ARG A N 1
ATOM 4071 C CA A ARG A 1 279 ? 29.68100 8.28900 -3.72300 0.580 19.48128 279 ARG A CA 1
ATOM 4072 C CA B ARG A 1 279 ? 29.69100 8.29700 -3.71900 0.420 19.52603 279 ARG A CA 1
ATOM 4073 C C . ARG A 1 279 ? 29.91700 9.35700 -4.78100 1.000 18.52591 279 ARG A C 1
ATOM 4074 O O . ARG A 1 279 ? 28.95800 9.89300 -5.36200 1.000 19.63393 279 ARG A O 1
ATOM 4114 N N . GLU A 1 280 ? 31.18700 9.70400 -5.04100 1.000 19.53392 280 GLU A N 1
ATOM 4115 C CA . GLU A 1 280 ? 31.46300 10.80500 -5.95600 1.000 22.81063 280 GLU A CA 1
ATOM 4116 C C . GLU A 1 280 ? 30.95600 10.51900 -7.37400 1.000 20.69195 280 GLU A C 1
ATOM 4117 O O . GLU A 1 280 ? 30.47300 11.42800 -8.07300 1.000 20.14452 280 GLU A O 1
ATOM 4129 N N . LEU A 1 281 ? 31.10200 9.29500 -7.84300 1.000 16.72306 281 LEU A N 1
ATOM 4130 C CA . LEU A 1 281 ? 30.62000 8.91000 -9.16600 1.000 14.76756 281 LEU A CA 1
ATOM 4131 C C . LEU A 1 281 ? 29.12700 9.06400 -9.28500 1.000 18.14954 281 LEU A C 1
ATOM 4132 O O . LEU A 1 281 ? 28.63000 9.63300 -10.26200 1.000 18.38905 281 LEU A O 1
ATOM 4148 N N . VAL A 1 282 ? 28.37800 8.55800 -8.32300 1.000 15.13076 282 VAL A N 1
ATOM 4149 C CA . VAL A 1 282 ? 26.92500 8.64200 -8.39800 1.000 16.51777 282 VAL A CA 1
ATOM 4150 C C . VAL A 1 282 ? 26.47000 10.10600 -8.33800 1.000 17.90478 282 VAL A C 1
ATOM 4151 O O . VAL A 1 282 ? 25.61500 10.52800 -9.11000 1.000 22.16318 282 VAL A O 1
ATOM 4164 N N . GLU A 1 283 ? 27.03000 10.89800 -7.41200 1.000 18.25745 283 GLU A N 1
ATOM 4165 C CA . GLU A 1 283 ? 26.62000 12.29200 -7.23300 1.000 19.89712 283 GLU A CA 1
ATOM 4166 C C . GLU A 1 283 ? 26.97800 13.14100 -8.44000 1.000 25.10038 283 GLU A C 1
ATOM 4167 O O . GLU A 1 283 ? 26.23000 14.06400 -8.78300 1.000 27.17957 283 GLU A O 1
ATOM 4179 N N . SER A 1 284 ? 28.13600 12.90700 -9.04700 1.000 20.16031 284 SER A N 1
ATOM 4180 C CA . SER A 1 284 ? 28.60000 13.82300 -10.09700 1.000 21.38941 284 SER A CA 1
ATOM 4181 C C . SER A 1 284 ? 28.39700 13.30500 -11.51500 1.000 21.05779 284 SER A C 1
ATOM 4182 O O . SER A 1 284 ? 28.35200 14.14100 -12.43700 1.000 24.63980 284 SER A O 1
ATOM 4190 N N . GLU A 1 285 ? 28.32400 12.00800 -11.74700 1.000 16.93098 285 GLU A N 1
ATOM 4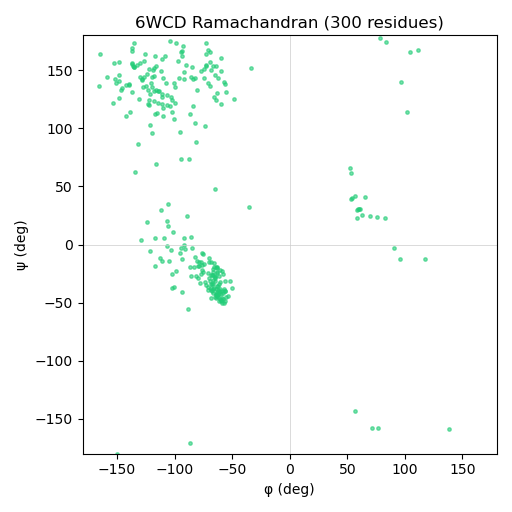191 C CA . GLU A 1 285 ? 28.27000 11.50100 -13.10200 1.000 16.64410 285 GLU A CA 1
ATOM 4192 C C . GLU A 1 285 ? 26.99500 10.76100 -13.45600 1.000 21.27097 285 GLU A C 1
ATOM 4193 O O . GLU A 1 285 ? 26.73800 10.56600 -14.64100 1.000 22.50270 285 GLU A O 1
ATOM 4205 N N . PHE A 1 286 ? 26.21300 10.30200 -12.48700 1.000 18.30746 286 PHE A N 1
ATOM 4206 C CA . PHE A 1 286 ? 24.98900 9.59600 -12.83300 1.000 13.33318 286 PHE A CA 1
ATOM 4207 C C . PHE A 1 286 ? 23.85800 10.57400 -13.13700 1.000 14.86494 286 PHE A C 1
ATOM 4208 O O . PHE A 1 286 ? 23.71800 11.62100 -12.50400 1.000 17.72581 286 PHE A O 1
ATOM 4225 N N . LEU A 1 287 ? 23.03600 10.19700 -14.12600 1.000 14.82020 287 LEU A N 1
ATOM 4226 C CA . LEU A 1 287 ? 21.79200 10.87300 -14.42200 1.000 14.55438 287 LEU A CA 1
ATOM 4227 C C . LEU A 1 287 ? 20.56300 10.12700 -13.89100 1.000 14.62544 287 LEU A C 1
ATOM 4228 O O . LEU A 1 287 ? 19.56300 10.79200 -13.53500 1.000 17.39682 287 LEU A O 1
ATOM 4244 N N . ASP A 1 288 ? 20.57900 8.80800 -13.94700 1.000 15.05707 288 ASP A N 1
ATOM 4245 C CA . ASP A 1 288 ? 19.44800 8.01700 -13.47800 1.000 15.38869 288 ASP A CA 1
ATOM 4246 C C . ASP A 1 288 ? 19.90000 6.58200 -13.31300 1.000 15.20709 288 ASP A C 1
ATOM 4247 O O . ASP A 1 288 ? 20.94900 6.17100 -13.80700 1.000 13.76481 288 ASP A O 1
ATOM 4256 N N . SER A 1 289 ? 19.09400 5.80700 -12.59000 1.000 14.24118 289 SER A N 1
ATOM 4257 C CA . SER A 1 289 ? 19.28000 4.37600 -12.40600 1.000 13.44635 289 SER A CA 1
ATOM 4258 C C . SER A 1 289 ? 17.89100 3.80600 -12.25900 1.000 12.87260 289 SER A C 1
ATOM 4259 O O . SER A 1 289 ? 17.13100 4.31000 -11.42700 1.000 15.25446 289 SER A O 1
ATOM 4267 N N . VAL A 1 290 ? 17.54400 2.80900 -13.06800 1.000 13.25159 290 VAL A N 1
ATOM 4268 C CA . VAL A 1 290 ? 16.18800 2.33800 -13.22100 1.000 13.98589 290 VAL A CA 1
ATOM 4269 C C . VAL A 1 290 ? 16.15700 0.80800 -13.24400 1.000 14.05168 290 VAL A C 1
ATOM 4270 O O . VAL A 1 290 ? 17.18600 0.11700 -13.38400 1.000 13.00945 290 VAL A O 1
ATOM 4283 N N . ILE A 1 291 ? 14.94100 0.29400 -13.15400 1.000 12.96471 291 ILE A N 1
ATOM 4284 C CA A ILE A 1 291 ? 14.66200 -1.11500 -13.39200 0.470 14.43068 291 ILE A CA 1
ATOM 4285 C CA B ILE A 1 291 ? 14.59400 -1.11300 -13.35800 0.530 14.78072 291 ILE A CA 1
ATOM 4286 C C . ILE A 1 291 ? 13.98100 -1.20400 -14.75100 1.000 15.17024 291 ILE A C 1
ATOM 4287 O O . ILE A 1 291 ? 13.27900 -0.29600 -15.19400 1.000 17.27839 291 ILE A O 1
ATOM 4318 N N . MET A 1 292 ? 14.19600 -2.31800 -15.44800 1.000 14.61228 292 MET A N 1
ATOM 4319 C CA . MET A 1 292 ? 13.62100 -2.57500 -16.78000 1.000 15.08076 292 MET A CA 1
ATOM 4320 C C . MET A 1 292 ? 12.66400 -3.77500 -16.74900 1.000 15.34131 292 MET A C 1
ATOM 4321 O O . MET A 1 292 ? 12.94900 -4.84000 -17.30400 1.000 14.98338 292 MET A O 1
ATOM 4335 N N . PRO A 1 293 ? 11.50300 -3.64200 -16.09600 1.000 16.28616 293 PRO A N 1
ATOM 4336 C CA . PRO A 1 293 ? 10.63900 -4.81100 -15.90800 1.000 16.34406 293 PRO A CA 1
ATOM 4337 C C . PRO A 1 293 ? 9.99500 -5.29000 -17.20200 1.000 15.23341 293 PRO A C 1
ATOM 4338 O O . PRO A 1 293 ? 9.41400 -6.40100 -17.19900 1.000 19.62077 293 PRO A O 1
ATOM 4349 N N . GLU A 1 294 ? 10.08200 -4.49800 -18.26900 1.000 17.66264 294 GLU A N 1
ATOM 4350 C CA . GLU A 1 294 ? 9.52800 -4.88700 -19.55200 1.000 21.92895 294 GLU A CA 1
ATOM 4351 C C . GLU A 1 294 ? 10.33600 -5.93300 -20.27800 1.000 21.25518 294 GLU A C 1
ATOM 4352 O O . GLU A 1 294 ? 9.82600 -6.53300 -21.24500 1.000 22.48954 294 GLU A O 1
ATOM 4364 N N . VAL A 1 295 ? 11.59100 -6.13900 -19.88500 1.000 16.06772 295 VAL A N 1
ATOM 4365 C CA . VAL A 1 295 ? 12.46600 -7.06500 -20.58800 1.000 14.02800 295 VAL A CA 1
ATOM 4366 C C . VAL A 1 295 ? 12.21600 -8.47300 -20.07000 1.000 18.35746 295 VAL A C 1
ATOM 4367 O O . VAL A 1 295 ? 12.46700 -8.75400 -18.88000 1.000 17.17048 295 VAL A O 1
ATOM 4380 N N . GLU A 1 296 ? 11.79700 -9.36500 -20.96100 1.000 16.63357 296 GLU A N 1
ATOM 4381 C CA . GLU A 1 296 ? 11.50600 -10.75100 -20.62300 1.000 17.38630 296 GLU A CA 1
ATOM 4382 C C . GLU A 1 296 ? 12.65900 -11.67500 -20.98400 1.000 17.50999 296 GLU A C 1
ATOM 4383 O O . GLU A 1 296 ? 13.62500 -11.26400 -21.62500 1.000 19.06544 296 GLU A O 1
ATOM 4395 N N . GLY A 1 297 ? 12.53100 -12.92700 -20.58000 1.000 18.29167 297 GLY A N 1
ATOM 4396 C CA . GLY A 1 297 ? 13.51400 -13.95500 -20.95200 1.000 19.32863 297 GLY A CA 1
ATOM 4397 C C . GLY A 1 297 ? 14.24800 -14.58200 -19.80900 1.000 17.50736 297 GLY A C 1
ATOM 4398 O O . GLY A 1 297 ? 14.89100 -15.62600 -20.00900 1.000 19.34442 297 GLY A O 1
ATOM 4402 N N . SER A 1 298 ? 14.14900 -14.00900 -18.60200 1.000 13.95957 298 SER A N 1
ATOM 4403 C CA . SER A 1 298 ? 14.81300 -14.51900 -17.42400 1.000 12.07513 298 SER A CA 1
ATOM 4404 C C . SER A 1 298 ? 13.83200 -14.51100 -16.25400 1.000 13.48846 298 SER A C 1
ATOM 4405 O O . SER A 1 298 ? 12.73500 -13.90700 -16.35700 1.000 15.46501 298 SER A O 1
ATOM 4413 N N . ASP A 1 299 ? 14.25500 -15.06700 -15.14400 1.000 14.40962 299 ASP A N 1
ATOM 4414 C CA . ASP A 1 299 ? 13.50900 -14.91800 -13.91900 1.000 13.55952 299 ASP A CA 1
ATOM 4415 C C . ASP A 1 299 ? 13.83500 -13.57300 -13.22400 1.000 16.01245 299 ASP A C 1
ATOM 4416 O O . ASP A 1 299 ? 13.23700 -13.21400 -12.29800 1.000 16.19405 299 ASP A O 1
ATOM 4425 N N . HIS A 1 300 ? 14.86900 -12.88100 -13.69000 1.000 13.27528 300 HIS A N 1
ATOM 4426 C CA . HIS A 1 300 ? 15.15800 -11.52900 -13.25900 1.000 12.57782 300 HIS A CA 1
ATOM 4427 C C . HIS A 1 300 ? 14.89700 -10.59400 -14.43100 1.000 13.10947 300 HIS A C 1
ATOM 4428 O O . HIS A 1 300 ? 14.97300 -11.02600 -15.60300 1.000 12.83312 300 HIS A O 1
ATOM 4442 N N . CYS A 1 301 ? 14.70900 -9.32800 -14.13500 1.000 12.02776 301 CYS A N 1
ATOM 4443 C CA . CYS A 1 301 ? 14.77100 -8.31200 -15.18200 1.000 11.12239 301 CYS A CA 1
ATOM 4444 C C . CYS A 1 301 ? 16.03000 -7.47500 -15.02800 1.000 12.90681 301 CYS A C 1
ATOM 4445 O O . CYS A 1 301 ? 16.65900 -7.47000 -13.97600 1.000 13.07262 301 CYS A O 1
ATOM 4453 N N . PRO A 1 302 ? 16.44200 -6.76100 -16.06600 1.000 10.56706 302 PRO A N 1
ATOM 4454 C CA . PRO A 1 302 ? 17.64000 -5.93700 -15.96200 1.000 11.78036 302 PRO A CA 1
ATOM 4455 C C . PRO A 1 302 ? 17.44400 -4.68600 -15.11700 1.000 11.19608 302 PRO A C 1
ATOM 4456 O O . PRO A 1 302 ? 16.32200 -4.21700 -14.86500 1.000 13.20421 302 PRO A O 1
ATOM 4467 N N . VAL A 1 303 ? 18.58200 -4.12100 -14.73500 1.000 11.04080 303 VAL A N 1
ATOM 4468 C CA . VAL A 1 303 ? 18.68400 -2.76800 -14.19500 1.000 10.35650 303 VAL A CA 1
ATOM 4469 C C . VAL A 1 303 ? 19.64900 -1.97600 -15.08300 1.000 11.03817 303 VAL A C 1
ATOM 4470 O O . VAL A 1 303 ? 20.51400 -2.54200 -15.75300 1.000 10.40914 303 VAL A O 1
ATOM 4483 N N . LYS A 1 304 ? 19.43900 -0.66400 -15.16200 1.000 12.38043 304 LYS A N 1
ATOM 4484 C CA . LYS A 1 304 ? 20.17900 0.15900 -16.11700 1.000 11.27240 304 LYS A CA 1
ATOM 4485 C C . LYS A 1 304 ? 20.51100 1.50200 -15.49900 1.000 11.22503 304 LYS A C 1
ATOM 4486 O O . LYS A 1 304 ? 19.66800 2.13000 -14.85500 1.000 13.35686 304 LYS A O 1
ATOM 4505 N N . ALA A 1 305 ? 21.73600 1.96500 -15.71800 1.000 11.16186 305 ALA A N 1
ATOM 4506 C CA . ALA A 1 305 ? 22.14100 3.29300 -15.31000 1.000 11.95406 305 ALA A CA 1
ATOM 4507 C C . ALA A 1 305 ? 22.54200 4.13600 -16.51000 1.000 12.21989 305 ALA A C 1
ATOM 4508 O O . ALA A 1 305 ? 23.06100 3.62000 -17.52200 1.000 12.19357 305 ALA A O 1
ATOM 4515 N N . PHE A 1 306 ? 22.32400 5.42900 -16.34200 1.000 12.83049 306 PHE A N 1
ATOM 4516 C CA . PHE A 1 306 ? 22.52700 6.46200 -17.37100 1.000 12.29095 306 PHE A CA 1
ATOM 4517 C C . PHE A 1 30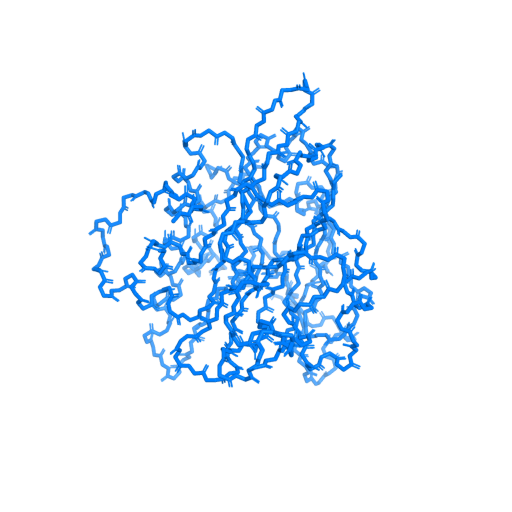6 ? 23.52100 7.42400 -16.75100 1.000 13.90693 306 PHE A C 1
ATOM 4518 O O . PHE A 1 306 ? 23.28400 7.94500 -15.66000 1.000 15.32552 306 PHE A O 1
ATOM 4535 N N . MET A 1 307 ? 24.63400 7.66200 -17.44000 1.000 15.27025 307 MET A N 1
ATOM 4536 C CA A MET A 1 307 ? 25.71300 8.47800 -16.90300 0.580 14.53595 307 MET A CA 1
ATOM 4537 C CA B MET A 1 307 ? 25.72100 8.47400 -16.90700 0.420 14.40436 307 MET A CA 1
ATOM 4538 C C . MET A 1 307 ? 26.14200 9.53600 -17.92300 1.000 14.10432 307 MET A C 1
ATOM 4539 O O . MET A 1 307 ? 26.02300 9.33600 -19.12700 1.000 15.82821 307 MET A O 1
ATOM 4566 N N . LYS A 1 308 ? 26.65300 10.62400 -17.42300 1.000 15.25972 308 LYS A N 1
ATOM 4567 C CA . LYS A 1 308 ? 27.03800 11.75400 -18.26800 1.000 15.49923 308 LYS A CA 1
ATOM 4568 C C . LYS A 1 308 ? 28.51000 11.68400 -18.66200 1.000 16.66516 308 LYS A C 1
ATOM 4569 O O . LYS A 1 308 ? 28.91700 12.42400 -19.58700 1.000 20.39981 308 LYS A O 1
ATOM 4588 N N . CYS A 1 309 ? 29.27700 10.83000 -18.04000 1.000 18.11796 309 CYS A N 1
ATOM 4589 C CA . CYS A 1 309 ? 30.68500 10.69300 -18.41800 1.000 20.51299 309 CYS A CA 1
ATOM 4590 C C . CYS A 1 309 ? 30.83600 9.97300 -19.75300 1.000 19.76553 309 CYS A C 1
ATOM 4591 O O . CYS A 1 309 ? 29.93900 9.26500 -20.22000 1.000 20.48140 309 CYS A O 1
ATOM 4599 N N . GLN A 1 310 ? 31.95300 10.25200 -20.42300 1.000 17.22838 310 GLN A N 1
ATOM 4600 C CA . GLN A 1 310 ? 32.17600 9.78400 -21.80300 1.000 15.62556 310 GLN A CA 1
ATOM 4601 C C . GLN A 1 310 ? 33.38500 8.85200 -21.84400 1.000 18.19165 310 GLN A C 1
ATOM 4602 O O . GLN A 1 310 ? 34.44700 9.17000 -21.30100 1.000 18.30746 310 GLN A O 1
ATOM 4616 N N . PRO A 1 311 ? 33.26400 7.70600 -22.47300 1.000 16.38618 311 PRO A N 1
ATOM 4617 C CA . PRO A 1 311 ? 34.33700 6.71400 -22.41900 1.000 15.37553 311 PRO A CA 1
ATOM 4618 C C . PRO A 1 311 ? 35.39500 6.98200 -23.46300 1.000 16.60725 311 PRO A C 1
ATOM 4619 O O . PRO A 1 311 ? 35.14100 7.55200 -24.52600 1.000 20.52088 311 PRO A O 1
ATOM 4630 N N . ILE A 1 312 ? 36.60400 6.53300 -23.14200 1.000 16.79149 312 ILE A N 1
ATOM 4631 C CA . ILE A 1 312 ? 37.76200 6.56500 -24.04400 1.000 17.70212 312 ILE A CA 1
ATOM 4632 C C . ILE A 1 312 ? 38.12300 5.09800 -24.26400 1.000 17.10468 312 ILE A C 1
ATOM 4633 O O . ILE A 1 312 ? 38.51100 4.40100 -23.31400 1.000 19.21546 312 ILE A O 1
ATOM 4649 N N . ALA A 1 313 ? 37.93400 4.61100 -25.48500 1.000 17.45472 313 ALA A N 1
ATOM 4650 C CA . ALA A 1 313 ? 38.19200 3.19900 -25.76600 1.000 17.06257 313 ALA A CA 1
ATOM 4651 C C . ALA A 1 313 ? 39.67500 2.92000 -25.83000 1.000 17.08100 313 ALA A C 1
ATOM 4652 O O . ALA A 1 313 ? 40.45500 3.71000 -26.38300 1.000 20.81829 313 ALA A O 1
ATOM 4659 N N . ALA A 1 314 ? 40.05100 1.75000 -25.33200 1.000 17.44156 314 ALA A N 1
ATOM 4660 C CA . ALA A 1 314 ? 41.41200 1.25800 -25.55000 1.000 16.90203 314 ALA A CA 1
ATOM 4661 C C . ALA A 1 314 ? 41.61500 0.90000 -27.00900 1.000 19.33653 314 ALA A C 1
ATOM 4662 O O . ALA A 1 314 ? 40.66900 0.58300 -27.73100 1.000 21.44204 314 ALA A O 1
ATOM 4669 N N . ASN A 1 315 ? 42.89200 0.89700 -27.42700 1.000 23.74758 315 ASN A N 1
ATOM 4670 C CA . ASN A 1 315 ? 43.22700 0.61700 -28.80500 1.000 29.95886 315 ASN A CA 1
ATOM 4671 C C . ASN A 1 315 ? 43.24200 -0.86500 -29.11500 1.000 28.08231 315 ASN A C 1
ATOM 4672 O O . ASN A 1 315 ? 43.25100 -1.23700 -30.28700 1.000 34.18041 315 ASN A O 1
ATOM 4683 N N . LYS A 1 316 ? 43.25200 -1.70600 -28.09600 1.000 24.29765 316 LYS A N 1
ATOM 4684 C CA . LYS A 1 316 ? 43.28300 -3.14200 -28.29500 1.000 24.87403 316 LYS A CA 1
ATOM 4685 C C . LYS A 1 316 ? 42.52300 -3.74200 -27.13800 1.000 20.18137 316 LYS A C 1
ATOM 4686 O O . LYS A 1 316 ? 42.57100 -3.24200 -26.02800 1.000 22.54481 316 LYS A O 1
ATOM 4705 N N . CYS A 1 317 ? 41.82200 -4.84200 -27.41400 1.000 20.85776 317 CYS A N 1
ATOM 4706 C CA . CYS A 1 317 ? 41.18700 -5.59300 -26.35400 1.000 18.41537 317 CYS A CA 1
ATOM 4707 C C . CYS A 1 317 ? 42.22600 -6.29000 -25.46800 1.000 17.17838 317 CYS A C 1
ATOM 4708 O O . CYS A 1 317 ? 43.18300 -6.88800 -25.98600 1.000 20.27085 317 CYS A O 1
ATOM 4716 N N . PRO A 1 318 ? 42.06500 -6.24600 -24.14900 1.000 15.88875 318 PRO A N 1
ATOM 4717 C CA . PRO A 1 318 ? 43.01400 -6.89600 -23.26600 1.000 19.08913 318 PRO A CA 1
ATOM 4718 C C . PRO A 1 318 ? 42.92800 -8.41500 -23.37900 1.000 18.90753 318 PRO A C 1
ATOM 4719 O O . PRO A 1 318 ? 41.93700 -8.94300 -23.89500 1.000 16.43355 318 PRO A O 1
ATOM 4730 N N . PRO A 1 319 ? 43.91300 -9.14300 -22.85900 1.000 18.41010 319 PRO A N 1
ATOM 4731 C CA . PRO A 1 319 ? 44.03700 -10.58400 -23.18300 1.000 18.60486 319 PRO A CA 1
ATOM 4732 C C . PRO A 1 319 ? 42.88400 -11.45000 -22.71700 1.000 16.52830 319 PRO A C 1
ATOM 4733 O O . PRO A 1 319 ? 42.74500 -12.57600 -23.23700 1.000 19.24704 319 PRO A O 1
ATOM 4744 N N . LEU A 1 320 ? 42.08800 -11.02100 -21.76200 1.000 16.04140 320 LEU A N 1
ATOM 4745 C CA . LEU A 1 320 ? 40.96300 -11.80500 -21.27900 1.000 15.51239 320 LEU A CA 1
ATOM 4746 C C . LEU A 1 320 ? 39.85900 -11.88400 -22.31700 1.000 17.57316 320 LEU A C 1
ATOM 4747 O O . LEU A 1 320 ? 38.96700 -12.71000 -22.18500 1.000 17.02046 320 LEU A O 1
ATOM 4763 N N . CYS A 1 321 ? 39.88800 -11.04900 -23.31700 1.000 15.27815 321 CYS A N 1
ATOM 4764 C CA . CYS A 1 321 ? 38.78600 -11.02700 -24.27400 1.000 14.18328 321 CYS A CA 1
ATOM 4765 C C . CYS A 1 321 ? 38.57900 -12.41700 -24.89900 1.000 14.52016 321 CYS A C 1
ATOM 4766 O O . CYS A 1 321 ? 39.53800 -13.12600 -25.26600 1.000 16.35196 321 CYS A O 1
ATOM 4774 N N . THR A 1 322 ? 37.30400 -12.79800 -25.03200 1.000 14.37278 322 THR A N 1
ATOM 4775 C CA . THR A 1 322 ? 36.91300 -14.07700 -25.60500 1.000 13.54110 322 THR A CA 1
ATOM 4776 C C . THR A 1 322 ? 37.43600 -14.28500 -27.01400 1.000 15.73610 322 THR A C 1
ATOM 4777 O O . THR A 1 322 ? 37.61300 -15.43300 -27.45500 1.000 18.18113 322 THR A O 1
ATOM 4788 N N . LYS A 1 323 ? 37.70200 -13.20200 -27.75500 1.000 16.25458 323 LYS A N 1
ATOM 4789 C CA . LYS A 1 323 ? 38.15100 -13.38900 -29.13400 1.000 19.09703 323 LYS A CA 1
ATOM 4790 C C . LYS A 1 323 ? 39.51600 -14.05700 -29.19800 1.000 21.24465 323 LYS A C 1
ATOM 4791 O O . LYS A 1 323 ? 39.87500 -14.59200 -30.24300 1.000 24.72139 323 LYS A O 1
ATOM 4810 N N . TYR A 1 324 ? 40.24800 -14.09400 -28.10000 1.000 17.23365 324 TYR A N 1
ATOM 4811 C CA . TYR A 1 324 ? 41.55300 -14.69700 -28.06100 1.000 19.75500 324 TYR A CA 1
ATOM 4812 C C . TYR A 1 324 ? 41.52500 -16.14100 -27.60400 1.000 22.51586 324 TYR A C 1
ATOM 4813 O O . TYR A 1 324 ? 42.57400 -16.79800 -27.62400 1.000 25.27408 324 TYR A O 1
ATOM 4831 N N . LEU A 1 325 ? 40.37600 -16.66700 -27.23900 1.000 20.00503 325 LEU A N 1
ATOM 4832 C CA . LEU A 1 325 ? 40.31800 -18.04700 -26.80800 1.000 20.55773 325 LEU A CA 1
ATOM 4833 C C . LEU A 1 325 ? 40.71500 -18.97000 -27.95200 1.000 19.94713 325 LEU A C 1
ATOM 4834 O O . LEU A 1 325 ? 40.17200 -18.84800 -29.06400 1.000 24.63980 325 LEU A O 1
ATOM 4850 N N . PRO A 1 326 ? 41.63100 -19.92100 -27.72200 1.000 23.29490 326 PRO A N 1
ATOM 4851 C CA . PRO A 1 326 ? 42.12700 -20.75100 -28.83000 1.000 31.14058 326 PRO A CA 1
ATOM 4852 C C . PRO A 1 326 ? 41.03800 -21.56300 -29.51800 1.000 26.54266 326 PRO A C 1
ATOM 4853 O O . PRO A 1 326 ? 41.12500 -21.80000 -30.72800 1.000 30.32206 326 PRO A O 1
ATOM 4864 N N . GLU A 1 327 ? 40.01400 -21.98300 -28.77800 1.000 26.56634 327 GLU A N 1
ATOM 4865 C CA . GLU A 1 327 ? 38.94400 -22.76500 -29.38900 1.000 26.90323 327 GLU A CA 1
ATOM 4866 C C . GLU A 1 327 ? 38.15300 -21.97600 -30.41100 1.000 27.78491 327 GLU A C 1
ATOM 4867 O O . GLU A 1 327 ? 37.49400 -22.58200 -31.26300 1.000 30.18783 327 GLU A O 1
ATOM 4879 N N . PHE A 1 328 ? 38.21100 -20.64100 -30.36900 1.000 25.28987 328 PHE A N 1
ATOM 4880 C CA . PHE A 1 328 ? 37.43400 -19.80800 -31.27700 1.000 27.89808 328 PHE A CA 1
ATOM 4881 C C . PHE A 1 328 ? 38.31100 -19.15600 -32.35700 1.000 34.41992 328 PHE A C 1
ATOM 4882 O O . PHE A 1 328 ? 37.91000 -18.16100 -32.96300 1.000 36.37278 328 PHE A O 1
ATOM 4899 N N . ALA A 1 329 ? 39.50100 -19.69900 -32.61500 1.000 35.17527 329 ALA A N 1
ATOM 4900 C CA . ALA A 1 329 ? 40.43600 -19.02100 -33.52600 1.000 38.51514 329 ALA A CA 1
ATOM 4901 C C . ALA A 1 329 ? 39.95100 -18.97900 -34.97800 1.000 50.55606 329 ALA A C 1
ATOM 4902 O O . ALA A 1 329 ? 40.39300 -18.10400 -35.74300 1.000 45.13962 329 ALA A O 1
ATOM 4909 N N . GLY A 1 330 ? 39.10800 -19.92300 -35.40500 1.000 36.81231 330 GLY A N 1
ATOM 4910 C CA . GLY A 1 330 ? 38.48000 -19.85400 -36.71500 1.000 35.34898 330 GLY A CA 1
ATOM 4911 C C . GLY A 1 330 ? 39.10200 -20.81000 -37.72500 1.000 43.96053 330 GLY A C 1
ATOM 4912 O O . GLY A 1 330 ? 40.18900 -21.36200 -37.53300 1.000 46.53979 330 GLY A O 1
ATOM 4916 N N . ARG A 1 331 ? 38.37700 -20.99500 -38.84700 1.000 42.19980 331 ARG A N 1
ATOM 4917 C CA . ARG A 1 331 ? 38.76200 -21.99200 -39.83600 1.000 54.25651 331 ARG A CA 1
ATOM 4918 C C . ARG A 1 331 ? 40.06400 -21.62300 -40.54000 1.000 66.46323 331 ARG A C 1
ATOM 4919 O O . ARG A 1 331 ? 40.84500 -22.51500 -40.89000 1.000 60.88098 331 ARG A O 1
ATOM 4940 N N . GLN A 1 332 ? 40.31900 -20.32700 -40.75800 1.000 70.53214 332 G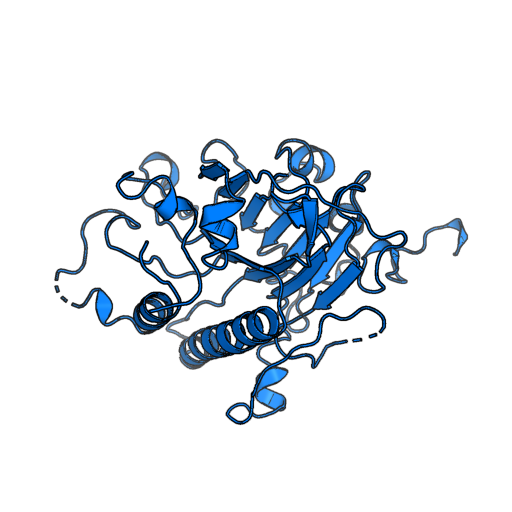LN A N 1
ATOM 4941 C CA . GLN A 1 332 ? 41.54700 -19.93300 -41.44800 1.000 66.70010 332 GLN A CA 1
ATOM 4942 C C . GLN A 1 332 ? 42.78000 -20.36500 -40.66700 1.000 77.83302 332 GLN A C 1
ATOM 4943 O O . GLN A 1 332 ? 43.79900 -20.72300 -41.26800 1.000 78.33834 332 GLN A O 1
ATOM 4947 N N . GLN A 1 333 ? 42.70400 -20.35300 -39.33100 1.000 76.56444 333 GLN A N 1
ATOM 4948 C CA . GLN A 1 333 ? 43.81200 -20.83200 -38.51200 1.000 72.05864 333 GLN A CA 1
ATOM 4949 C C . GLN A 1 333 ? 43.88400 -22.35800 -38.46700 1.000 76.59866 333 GLN A C 1
ATOM 4950 O O . GLN A 1 333 ? 44.96800 -22.91400 -38.25800 1.000 80.16751 333 GLN A O 1
ATOM 4954 N N . LYS A 1 334 ? 42.75900 -23.03000 -38.68500 1.000 88.05266 334 LYS A N 1
ATOM 4955 C CA . LYS A 1 334 ? 42.74200 -24.48700 -38.66200 1.000 84.27589 334 LYS A CA 1
ATOM 4956 C C . LYS A 1 334 ? 43.59500 -25.06600 -39.78400 1.000 86.71040 334 LYS A C 1
ATOM 4957 O O . LYS A 1 334 ? 44.31000 -26.04400 -39.58700 1.000 80.93076 334 LYS A O 1
#

InterPro domains:
  IPR004808 AP endonuclease 1 [PS51435] (1-309)
  IPR004808 AP endonuclease 1 [PTHR22748] (1-305)
  IPR004808 AP endonuclease 1 [TIGR00633] (1-306)
  IPR005135 Endonuclease/exonuclease/phosphatase [PF03372] (4-300)
  IPR010666 Zinc finger, GRF-type [PF06839] (462-509)
  IPR010666 Zinc finger, GRF-type [PS51999] (463-512)
  IPR020847 AP endonuclease 1, binding site [PS00726] (27-36)
  IPR036691 Endonuclease/exonuclease/phosphatase superfamily [G3DSA:3.60.10.10] (1-309)
  IPR036691 Endonuclease/exonuclease/phosphatase superfamily [SSF56219] (1-308)

Nearest PDB structures (foldseek):
  6wcd-assembly1_A  TM=1.003E+00  e=6.824E-77  Xenopus laevis
  8igi-assembly2_B  TM=8.824E-01  e=1.510E-25  Helicobacter pylori 26695
  3w2y-assembly2_D  TM=8.827E-01  e=2.197E-25  Methanothermobacter thermautotrophicus str. Delta H
  2o3c-assembly1_C  TM=8.542E-01  e=8.910E-23  Danio rerio
  2voa-assembly1_B  TM=8.080E-01  e=2.739E-17  Archaeoglobus fulgidus

Organism: Xenopus laevis (NCBI:txid8355)